Protein AF-A0A2K0WG46-F1 (afdb_monomer_lite)

Secondary structure (DSSP, 8-state):
-EEEE--SS--TT-EEEEEE---B-TTSPBPPPEEEEEE-EE-S--TTSEEEEEESSSEEEEEEETTTTEEEEEEE-SS-EEEEEEEE------HHHHHHHHHHHHHHHHHHHHHHHHHHHHHHHHHHHHHHHHHHHHHHHHHHHHHHHHHHHHHHHHHHHHHHHHHHHHHHHHHHHHHHHHHHHHHHHHHHHHHHHHHHHHHHHHHHHHHHHHHHHHHHHHHHHHHHHHHHHHHHHHHHHHHHHHHT-

Foldseek 3Di:
DKDKDFDPPDDFFGKIWIWDADQADPVRHGDDIDIDIFTWDWDPDLVQWTWTWTDDQWIKIWRADPVQQKIWIWTHHPVGTDTPGIDHDPDDDDPPVVVVVVVVVVVVVVVVVVVVVVVVVVVVVVVVVVVVVVVVVVVVVVVVVVVVVVVVVVVVVVVVVVVVVVVVVVVVVVVVVVVVVVVVVVVVVVVVVVVVVVVVVVVVVVVVVVVVVVVVVVVVVVVVVVVVVVVVVVVVVVVVVVVVVVVVD

Organism: Gibberella nygamai (NCBI:txid42673)

Structure (mmCIF, N/CA/C/O backbone):
data_AF-A0A2K0WG46-F1
#
_entry.id   AF-A0A2K0WG46-F1
#
loop_
_atom_site.group_PDB
_atom_site.id
_atom_site.type_symbol
_atom_site.label_atom_id
_atom_site.label_alt_id
_atom_site.label_comp_id
_atom_site.label_asym_id
_atom_site.label_entity_id
_atom_site.label_seq_id
_atom_site.pdbx_PDB_ins_code
_atom_site.Cartn_x
_atom_site.Cartn_y
_atom_site.Cartn_z
_atom_site.occupancy
_atom_site.B_iso_or_equiv
_atom_site.auth_seq_id
_atom_site.auth_comp_id
_atom_site.auth_asym_id
_atom_site.auth_atom_id
_atom_site.pdbx_PDB_model_num
ATOM 1 N N . MET A 1 1 ? 53.590 -10.220 -79.478 1.00 70.44 1 MET A N 1
ATOM 2 C CA . MET A 1 1 ? 52.681 -9.592 -78.495 1.00 70.44 1 MET A CA 1
ATOM 3 C C . MET A 1 1 ? 52.838 -8.090 -78.610 1.00 70.44 1 MET A C 1
ATOM 5 O O . MET A 1 1 ? 53.974 -7.624 -78.694 1.00 70.44 1 MET A O 1
ATOM 9 N N . SER A 1 2 ? 51.723 -7.371 -78.634 1.00 82.75 2 SER A N 1
ATOM 10 C CA . SER A 1 2 ? 51.664 -5.921 -78.831 1.00 82.75 2 SER A CA 1
ATOM 11 C C . SER A 1 2 ? 50.666 -5.321 -77.849 1.00 82.75 2 SER A C 1
ATOM 13 O O . SER A 1 2 ? 49.623 -5.915 -77.588 1.00 82.75 2 SER A O 1
ATOM 15 N N . ILE A 1 3 ? 51.003 -4.168 -77.282 1.00 88.19 3 ILE A N 1
ATOM 16 C CA . ILE A 1 3 ? 50.187 -3.444 -76.308 1.00 88.19 3 ILE A CA 1
ATOM 17 C C . ILE A 1 3 ? 50.089 -1.998 -76.772 1.00 88.19 3 ILE A C 1
ATOM 19 O O . ILE A 1 3 ? 51.104 -1.381 -77.100 1.00 88.19 3 ILE A O 1
ATOM 23 N N . PHE A 1 4 ? 48.874 -1.460 -76.752 1.00 89.25 4 PHE A N 1
ATOM 24 C CA . PHE A 1 4 ? 48.588 -0.063 -77.047 1.00 89.25 4 PHE A CA 1
ATOM 25 C C . PHE A 1 4 ? 47.974 0.578 -75.807 1.00 89.25 4 PHE A C 1
ATOM 27 O O . PHE A 1 4 ? 47.047 0.033 -75.214 1.00 89.25 4 PHE A O 1
ATOM 34 N N . ILE A 1 5 ? 48.509 1.727 -75.407 1.00 90.56 5 ILE A N 1
ATOM 35 C CA . ILE A 1 5 ? 48.001 2.527 -74.295 1.00 90.56 5 ILE A CA 1
ATOM 36 C C . ILE A 1 5 ? 47.651 3.895 -74.859 1.00 90.56 5 ILE A C 1
ATOM 38 O O . ILE A 1 5 ? 48.511 4.620 -75.368 1.00 90.56 5 ILE A O 1
ATOM 42 N N . VAL A 1 6 ? 46.375 4.239 -74.755 1.00 89.06 6 VAL A N 1
ATOM 43 C CA . VAL A 1 6 ? 45.813 5.500 -75.231 1.00 89.06 6 VAL A CA 1
ATOM 44 C C . VAL A 1 6 ? 45.159 6.244 -74.064 1.00 89.06 6 VAL A C 1
ATOM 46 O O . VAL A 1 6 ? 44.606 5.609 -73.164 1.00 89.06 6 VAL A O 1
ATOM 49 N N . PRO A 1 7 ? 45.247 7.582 -74.021 1.00 85.56 7 PRO A N 1
ATOM 50 C CA . PRO A 1 7 ? 44.570 8.387 -73.020 1.00 85.56 7 PRO A CA 1
ATOM 51 C C . PRO A 1 7 ? 43.061 8.389 -73.249 1.00 85.56 7 PRO A C 1
ATOM 53 O O . PRO A 1 7 ? 42.576 8.248 -74.372 1.00 85.56 7 PRO A O 1
ATOM 56 N N . GLU A 1 8 ? 42.329 8.663 -72.176 1.00 76.31 8 GLU A N 1
ATOM 57 C CA . GLU A 1 8 ? 40.891 8.884 -72.230 1.00 76.31 8 GLU A CA 1
ATOM 58 C C . GLU A 1 8 ? 40.538 10.059 -73.174 1.00 76.31 8 GLU A C 1
ATOM 60 O O . GLU A 1 8 ? 41.151 11.141 -73.145 1.00 76.31 8 GLU A O 1
ATOM 65 N N . GLY A 1 9 ? 39.550 9.816 -74.044 1.00 78.38 9 GLY A N 1
ATOM 66 C CA . GLY A 1 9 ? 38.959 10.791 -74.962 1.00 78.38 9 GLY A CA 1
ATOM 67 C C . GLY A 1 9 ? 39.812 11.163 -76.177 1.00 78.38 9 GLY A C 1
ATOM 68 O O . GLY A 1 9 ? 39.965 12.359 -76.388 1.00 78.38 9 GLY A O 1
ATOM 69 N N . PHE A 1 10 ? 40.408 10.190 -76.884 1.00 85.50 10 PHE A N 1
ATOM 70 C CA . PHE A 1 10 ? 41.134 10.283 -78.175 1.00 85.50 10 PHE A CA 1
ATOM 71 C C . PHE A 1 10 ? 41.128 11.643 -78.906 1.00 85.50 10 PHE A C 1
ATOM 73 O O . PHE A 1 10 ? 40.105 12.315 -79.001 1.00 85.50 10 PHE A O 1
ATOM 80 N N . GLY A 1 11 ? 42.251 12.048 -79.500 1.00 88.06 11 GLY A N 1
ATOM 81 C CA . GLY A 1 11 ? 42.278 13.332 -80.204 1.00 88.06 11 GLY A CA 1
ATOM 82 C C . GLY A 1 11 ? 43.618 13.702 -80.815 1.00 88.06 11 GLY A C 1
ATOM 83 O O . GLY A 1 11 ? 44.649 13.126 -80.475 1.00 88.06 11 GLY A O 1
ATOM 84 N N . ASP A 1 12 ? 43.598 14.708 -81.692 1.00 89.88 12 ASP A N 1
ATOM 85 C CA . ASP A 1 12 ? 44.804 15.208 -82.350 1.00 89.88 12 ASP A CA 1
ATOM 86 C C . ASP A 1 12 ? 45.837 15.677 -81.324 1.00 89.88 12 ASP A C 1
ATOM 88 O O . ASP A 1 12 ? 45.532 16.408 -80.379 1.00 89.88 12 ASP A O 1
ATOM 92 N N . GLY A 1 13 ? 47.077 15.229 -81.505 1.00 89.56 13 GLY A N 1
ATOM 93 C CA . GLY A 1 13 ? 48.191 15.536 -80.616 1.00 89.56 13 GLY A CA 1
ATOM 94 C C . GLY A 1 13 ? 48.177 14.781 -79.284 1.00 89.56 13 GLY A C 1
ATOM 95 O O . GLY A 1 13 ? 49.118 14.938 -78.507 1.00 89.56 13 GLY A O 1
ATOM 96 N N . LYS A 1 14 ? 47.158 13.956 -78.991 1.00 91.56 14 LYS A N 1
ATOM 97 C CA . LYS A 1 14 ? 47.157 13.132 -77.775 1.00 91.56 14 LYS A CA 1
ATOM 98 C C . LYS A 1 14 ? 48.208 12.027 -77.878 1.00 91.56 14 LYS A C 1
ATOM 100 O O . LYS A 1 14 ? 48.400 11.480 -78.958 1.00 91.56 14 LYS A O 1
ATOM 105 N N . PRO A 1 15 ? 48.879 11.657 -76.778 1.00 92.38 15 PRO A N 1
ATOM 106 C CA . PRO A 1 15 ? 49.896 10.619 -76.828 1.00 92.38 15 PRO A CA 1
ATOM 107 C C . PRO A 1 15 ? 49.290 9.250 -77.155 1.00 92.38 15 PRO A C 1
ATOM 109 O O . PRO A 1 15 ? 48.150 8.947 -76.806 1.00 92.38 15 PRO A O 1
ATOM 112 N N . VAL A 1 16 ? 50.081 8.393 -77.776 1.00 92.44 16 VAL A N 1
ATOM 113 C CA . VAL A 1 16 ? 49.859 6.954 -77.878 1.00 92.44 16 VAL A CA 1
ATOM 114 C C . VAL A 1 16 ? 51.163 6.265 -77.512 1.00 92.44 16 VAL A C 1
ATOM 116 O O . VAL A 1 16 ? 52.226 6.586 -78.046 1.00 92.44 16 VAL A O 1
ATOM 119 N N . LEU A 1 17 ? 51.086 5.328 -76.570 1.00 91.62 17 LEU A N 1
ATOM 120 C CA . LEU A 1 17 ? 52.202 4.447 -76.255 1.00 91.62 17 LEU A CA 1
ATOM 121 C C . LEU A 1 17 ? 51.930 3.101 -76.903 1.00 91.62 17 LEU A C 1
ATOM 123 O O . LEU A 1 17 ? 50.856 2.526 -76.734 1.00 91.62 17 LEU A O 1
ATOM 127 N N . SER A 1 18 ? 52.909 2.591 -77.631 1.00 89.12 18 SER A N 1
ATOM 128 C CA . SER A 1 18 ? 52.825 1.269 -78.234 1.00 89.12 18 SER A CA 1
ATOM 129 C C . SER A 1 18 ? 54.087 0.481 -77.940 1.00 89.12 18 SER A C 1
ATOM 131 O O . SER A 1 18 ? 55.203 0.996 -78.024 1.00 89.12 18 SER A O 1
ATOM 133 N N . LEU A 1 19 ? 53.892 -0.770 -77.548 1.00 87.50 19 LEU A N 1
ATOM 134 C CA . LEU A 1 19 ? 54.952 -1.717 -77.256 1.00 87.50 19 LEU A CA 1
ATOM 135 C C . LEU A 1 19 ? 54.717 -2.955 -78.103 1.00 87.50 19 LEU A C 1
ATOM 137 O O . LEU A 1 19 ? 53.629 -3.520 -78.066 1.00 87.50 19 LEU A O 1
ATOM 141 N N . TRP A 1 20 ? 55.734 -3.417 -78.815 1.00 82.50 20 TRP A N 1
ATOM 142 C CA . TR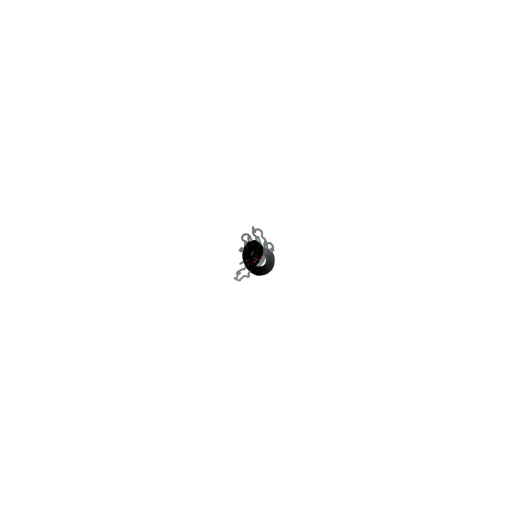P A 1 20 ? 55.693 -4.717 -79.470 1.00 82.50 20 TRP A CA 1
ATOM 143 C C . TRP A 1 20 ? 57.046 -5.409 -79.390 1.00 82.50 20 TRP A C 1
ATOM 145 O O . TRP A 1 20 ? 58.102 -4.788 -79.526 1.00 82.50 20 TRP A O 1
ATOM 155 N N . GLN A 1 21 ? 57.009 -6.719 -79.164 1.00 72.94 21 GLN A N 1
ATOM 156 C CA . GLN A 1 21 ? 58.198 -7.562 -79.139 1.00 72.94 21 GLN A CA 1
ATOM 157 C C . GLN A 1 21 ? 58.303 -8.343 -80.447 1.00 72.94 21 GLN A C 1
ATOM 159 O O . GLN A 1 21 ? 57.378 -9.072 -80.813 1.00 72.94 21 GLN A O 1
ATOM 164 N N . TRP A 1 22 ? 59.443 -8.206 -81.119 1.00 68.00 22 TRP A N 1
ATOM 165 C CA . TRP A 1 22 ? 59.837 -9.100 -82.202 1.00 68.00 22 TRP A CA 1
ATOM 166 C C . TRP A 1 22 ? 60.679 -10.236 -81.629 1.00 68.00 22 TRP A C 1
ATOM 168 O O . TRP A 1 22 ? 61.431 -10.020 -80.685 1.00 68.00 22 TRP A O 1
ATOM 178 N N . THR A 1 23 ? 60.553 -11.437 -82.186 1.00 62.12 23 THR A N 1
ATOM 179 C CA . THR A 1 23 ? 61.274 -12.606 -81.679 1.00 62.12 23 THR A CA 1
ATOM 180 C C . THR A 1 23 ? 62.699 -12.659 -82.221 1.00 62.12 23 THR A C 1
ATOM 182 O O . THR A 1 23 ? 63.616 -12.647 -81.416 1.00 62.12 23 THR A O 1
ATOM 185 N N . HIS A 1 24 ? 62.919 -12.625 -83.540 1.00 66.00 24 HIS A N 1
ATOM 186 C CA . HIS A 1 24 ? 64.269 -12.643 -84.125 1.00 66.00 24 HIS A CA 1
ATOM 187 C C . HIS A 1 24 ? 64.345 -11.844 -85.442 1.00 66.00 24 HIS A C 1
ATOM 189 O O . HIS A 1 24 ? 63.320 -11.596 -86.085 1.00 66.00 24 HIS A O 1
ATOM 195 N N . ASP A 1 25 ? 65.534 -11.378 -85.829 1.00 67.06 25 ASP A N 1
ATOM 196 C CA . ASP A 1 25 ? 65.804 -10.871 -87.181 1.00 67.06 25 ASP A CA 1
ATOM 197 C C . ASP A 1 25 ? 66.049 -11.994 -88.197 1.00 67.06 25 ASP A C 1
ATOM 199 O O . ASP A 1 25 ? 65.991 -13.179 -87.874 1.00 67.06 25 ASP A O 1
ATOM 203 N N . ASP A 1 26 ? 66.261 -11.607 -89.452 1.00 60.00 26 ASP A N 1
ATOM 204 C CA . ASP A 1 26 ? 66.572 -12.498 -90.572 1.00 60.00 26 ASP A CA 1
ATOM 205 C C . ASP A 1 26 ? 67.900 -13.255 -90.397 1.00 60.00 26 ASP A C 1
ATOM 207 O O . ASP A 1 26 ? 68.156 -14.218 -91.120 1.00 60.00 26 ASP A O 1
ATOM 211 N N . THR A 1 27 ? 68.707 -12.875 -89.401 1.00 70.31 27 THR A N 1
ATOM 212 C CA . THR A 1 27 ? 69.942 -13.557 -88.993 1.00 70.31 27 THR A CA 1
ATOM 213 C C . THR A 1 27 ? 69.773 -14.436 -87.748 1.00 70.31 27 THR A C 1
ATOM 215 O O . THR A 1 27 ? 70.725 -15.091 -87.327 1.00 70.31 27 THR A O 1
ATOM 218 N N . GLY A 1 28 ? 68.567 -14.498 -87.172 1.00 66.75 28 GLY A N 1
ATOM 219 C CA . GLY A 1 28 ? 68.281 -15.273 -85.965 1.00 66.75 28 GLY A CA 1
ATOM 220 C C . GLY A 1 28 ? 68.698 -14.586 -84.662 1.00 66.75 28 GLY A C 1
ATOM 221 O O . GLY A 1 28 ? 68.765 -15.255 -83.635 1.00 66.75 28 GLY A O 1
ATOM 222 N N . THR A 1 29 ? 68.968 -13.277 -84.676 1.00 74.88 29 THR A N 1
ATOM 223 C CA . THR A 1 29 ? 69.316 -12.500 -83.475 1.00 74.88 29 THR A CA 1
ATOM 224 C C . THR A 1 29 ? 68.053 -12.010 -82.771 1.00 74.88 29 THR A C 1
ATOM 226 O O . THR A 1 29 ? 67.156 -11.468 -83.421 1.00 74.88 29 THR A O 1
ATOM 229 N N . GLU A 1 30 ? 67.969 -12.176 -81.445 1.00 69.69 30 GLU A N 1
ATOM 230 C CA . GLU A 1 30 ? 66.846 -11.657 -80.655 1.00 69.69 30 GLU A CA 1
ATOM 231 C C . GLU A 1 30 ? 66.736 -10.137 -80.805 1.00 69.69 30 GLU A C 1
ATOM 233 O O . GLU A 1 30 ? 67.676 -9.381 -80.541 1.00 69.69 30 GLU A O 1
ATOM 238 N N . LYS A 1 31 ? 65.558 -9.671 -81.222 1.00 69.62 31 LYS A N 1
ATOM 239 C CA . LYS A 1 31 ? 65.298 -8.240 -81.371 1.00 69.62 31 LYS A CA 1
ATOM 240 C C . LYS A 1 31 ? 64.893 -7.638 -80.033 1.00 69.62 31 LYS A C 1
ATOM 242 O O . LYS A 1 31 ? 64.022 -8.156 -79.336 1.00 69.62 31 LYS A O 1
ATOM 247 N N . SER A 1 32 ? 65.456 -6.474 -79.715 1.00 73.69 32 SER A N 1
ATOM 248 C CA . SER A 1 32 ? 64.988 -5.687 -78.575 1.00 73.69 32 SER A CA 1
ATOM 249 C C . SER A 1 32 ? 63.504 -5.312 -78.743 1.00 73.69 32 SER A C 1
ATOM 251 O O . SER A 1 32 ? 63.074 -4.998 -79.861 1.00 73.69 32 SER A O 1
ATOM 253 N N . PRO A 1 33 ? 62.707 -5.304 -77.656 1.00 77.75 33 PRO A N 1
ATOM 254 C CA . PRO A 1 33 ? 61.340 -4.799 -77.692 1.00 77.75 33 PRO A CA 1
ATOM 255 C C . PRO A 1 33 ? 61.292 -3.362 -78.219 1.00 77.75 33 PRO A C 1
ATOM 257 O O . PRO A 1 33 ? 62.086 -2.510 -77.821 1.00 77.75 33 PRO A O 1
ATOM 260 N N . SER A 1 34 ? 60.343 -3.083 -79.108 1.00 79.81 34 SER A N 1
ATOM 261 C CA . SER A 1 34 ? 60.124 -1.743 -79.643 1.00 79.81 34 SER A CA 1
ATOM 262 C C . SER A 1 34 ? 59.088 -1.029 -78.795 1.00 79.81 34 SER A C 1
ATOM 264 O O . SER A 1 34 ? 57.928 -1.436 -78.765 1.00 79.81 34 SER A O 1
ATOM 266 N N . PHE A 1 35 ? 59.505 0.057 -78.155 1.00 85.94 35 PHE A N 1
ATOM 267 C CA . PHE A 1 35 ? 58.630 0.988 -77.455 1.00 85.94 35 PHE A CA 1
ATOM 268 C C . PHE A 1 35 ? 58.566 2.307 -78.224 1.00 85.94 35 PHE A C 1
ATOM 270 O O . PHE A 1 35 ? 59.607 2.873 -78.564 1.00 85.94 35 PHE A O 1
ATOM 277 N N . ARG A 1 36 ? 57.354 2.794 -78.498 1.00 87.81 36 ARG A N 1
ATOM 278 C CA . ARG A 1 36 ? 57.106 4.063 -79.192 1.00 87.81 36 ARG A CA 1
ATOM 279 C C . ARG A 1 36 ? 56.148 4.918 -78.384 1.00 87.81 36 ARG A C 1
ATOM 281 O O . ARG A 1 36 ? 55.123 4.425 -77.918 1.00 87.81 36 ARG A O 1
ATOM 288 N N . ALA A 1 37 ? 56.494 6.191 -78.259 1.00 91.31 37 ALA A N 1
ATOM 289 C CA . ALA A 1 37 ? 55.675 7.219 -77.646 1.00 91.31 37 ALA A CA 1
ATOM 290 C C . ALA A 1 37 ? 55.489 8.325 -78.682 1.00 91.31 37 ALA A C 1
ATOM 292 O O . ALA A 1 37 ? 56.418 9.082 -78.939 1.00 91.31 37 ALA A O 1
ATOM 293 N N . GLU A 1 38 ? 54.315 8.364 -79.300 1.00 93.44 38 GLU A N 1
ATOM 294 C CA . GLU A 1 38 ? 54.028 9.244 -80.435 1.00 93.44 38 GLU A CA 1
ATOM 295 C C . GLU A 1 38 ? 52.716 9.993 -80.221 1.00 93.44 38 GLU A C 1
ATOM 297 O O . GLU A 1 38 ? 51.986 9.734 -79.263 1.00 93.44 38 GLU A O 1
ATOM 302 N N . SER A 1 39 ? 52.407 10.919 -81.123 1.00 93.81 39 SER A N 1
ATOM 303 C CA . SER A 1 39 ? 51.170 11.696 -81.089 1.00 93.81 39 SER A CA 1
ATOM 304 C C . SER A 1 39 ? 50.151 11.168 -82.093 1.00 93.81 39 SER A C 1
ATOM 306 O O . SER A 1 39 ? 50.467 10.913 -83.254 1.00 93.81 39 SER A O 1
ATOM 308 N N . GLN A 1 40 ? 48.905 11.054 -81.644 1.00 94.19 40 GLN A N 1
ATOM 309 C CA . GLN A 1 40 ? 47.755 10.705 -82.462 1.00 94.19 40 GLN A CA 1
ATOM 310 C C . GLN A 1 40 ? 47.478 11.809 -83.484 1.00 94.19 40 GLN A C 1
ATOM 312 O O . GLN A 1 40 ? 47.473 12.999 -83.167 1.00 94.19 40 GLN A O 1
ATOM 317 N N . LYS A 1 41 ? 47.189 11.387 -84.706 1.00 93.38 41 LYS A N 1
ATOM 318 C CA . LYS A 1 41 ? 46.598 12.180 -85.772 1.00 93.38 41 LYS A CA 1
ATOM 319 C C . LYS A 1 41 ? 45.262 11.548 -86.126 1.00 93.38 41 LYS A C 1
ATOM 321 O O . LYS A 1 41 ? 45.221 10.441 -86.666 1.00 93.38 41 LYS A O 1
ATOM 326 N N . MET A 1 42 ? 44.181 12.236 -85.811 1.00 91.69 42 MET A N 1
ATOM 327 C CA . MET A 1 42 ? 42.825 11.764 -86.029 1.00 91.69 42 MET A CA 1
ATOM 328 C C . MET A 1 42 ? 42.533 11.638 -87.519 1.00 91.69 42 MET A C 1
ATOM 330 O O . MET A 1 42 ? 42.926 12.474 -88.336 1.00 91.69 42 MET A O 1
ATOM 334 N N . LEU A 1 43 ? 41.836 10.566 -87.873 1.00 88.50 43 LEU A N 1
ATOM 335 C CA . LEU A 1 43 ? 41.411 10.277 -89.230 1.00 88.50 43 LEU A CA 1
ATOM 336 C C . LEU A 1 43 ? 39.885 10.321 -89.311 1.00 88.50 43 LEU A C 1
ATOM 338 O O . LEU A 1 43 ? 39.172 9.943 -88.383 1.00 88.50 43 LEU A O 1
ATOM 342 N N . SER A 1 44 ? 39.368 10.775 -90.449 1.00 79.69 44 SER A N 1
ATOM 343 C CA . SER A 1 44 ? 37.936 10.703 -90.746 1.00 79.69 44 SER A CA 1
ATOM 344 C C . SER A 1 44 ? 37.533 9.275 -91.142 1.00 79.69 44 SER A C 1
ATOM 346 O O . SER A 1 44 ? 38.352 8.513 -91.650 1.00 79.69 44 SER A O 1
ATOM 348 N N . GLY A 1 45 ? 36.257 8.918 -90.956 1.00 69.38 45 GLY A N 1
ATOM 349 C CA . GLY A 1 45 ? 35.703 7.653 -91.468 1.00 69.38 45 GLY A CA 1
ATOM 350 C C . GLY A 1 45 ? 35.613 6.496 -90.467 1.00 69.38 45 GLY A C 1
ATOM 351 O O . GLY A 1 45 ? 35.495 5.354 -90.888 1.00 69.38 45 GLY A O 1
ATOM 352 N N . ALA A 1 46 ? 35.637 6.771 -89.160 1.00 63.94 46 ALA A N 1
ATOM 353 C CA . ALA A 1 46 ? 35.548 5.752 -88.107 1.00 63.94 46 ALA A CA 1
ATOM 354 C C . ALA A 1 46 ? 34.126 5.212 -87.822 1.00 63.94 46 ALA A C 1
ATOM 356 O O . ALA A 1 46 ? 33.956 4.351 -86.963 1.00 63.94 46 ALA A O 1
ATOM 357 N N . GLY A 1 47 ? 33.081 5.726 -88.482 1.00 71.06 47 GLY A N 1
ATOM 358 C CA . GLY A 1 47 ? 31.695 5.363 -88.158 1.00 71.06 47 GLY A CA 1
ATOM 359 C C . GLY A 1 47 ? 31.325 5.731 -86.712 1.00 71.06 47 GLY A C 1
ATOM 360 O O . GLY A 1 47 ? 31.412 6.901 -86.352 1.00 71.06 47 GLY A O 1
ATOM 361 N N . LYS A 1 48 ? 30.914 4.740 -85.904 1.00 72.50 48 LYS A N 1
ATOM 362 C CA . LYS A 1 48 ? 30.619 4.876 -84.459 1.00 72.50 48 LYS A CA 1
ATOM 363 C C . LYS A 1 48 ? 31.855 4.722 -83.552 1.00 72.50 48 LYS A C 1
ATOM 365 O O . LYS A 1 48 ? 31.713 4.622 -82.343 1.00 72.50 48 LYS A O 1
ATOM 370 N N . GLY A 1 49 ? 33.046 4.643 -84.134 1.00 83.81 49 GLY A N 1
ATOM 371 C CA . GLY A 1 49 ? 34.298 4.442 -83.419 1.00 83.81 49 GLY A CA 1
ATOM 372 C C . GLY A 1 49 ? 35.243 5.637 -83.497 1.00 83.81 49 GLY A C 1
ATOM 373 O O . GLY A 1 49 ? 34.881 6.734 -83.928 1.00 83.81 49 GLY A O 1
ATOM 374 N N . VAL A 1 50 ? 36.505 5.394 -83.151 1.00 88.69 50 VAL A N 1
ATOM 375 C CA . VAL A 1 50 ? 37.597 6.363 -83.279 1.00 88.69 50 VAL A CA 1
ATOM 376 C C . VAL A 1 50 ? 38.643 5.828 -84.244 1.00 88.69 50 VAL A C 1
ATOM 378 O O . VAL A 1 50 ? 39.151 4.730 -84.061 1.00 88.69 50 VAL A O 1
ATOM 381 N N . ASN A 1 51 ? 39.019 6.623 -85.244 1.00 92.31 51 ASN A N 1
ATOM 382 C CA . ASN A 1 51 ? 40.113 6.296 -86.151 1.00 92.31 51 ASN A CA 1
ATOM 383 C C . ASN A 1 51 ? 41.239 7.312 -85.966 1.00 92.31 51 ASN A C 1
ATOM 385 O O . ASN A 1 51 ? 41.020 8.522 -86.058 1.00 92.31 51 ASN A O 1
ATOM 389 N N . PHE A 1 52 ? 42.441 6.828 -85.692 1.00 93.19 52 PHE A N 1
ATOM 390 C CA . PHE A 1 52 ? 43.626 7.659 -85.565 1.00 93.19 52 PHE A CA 1
ATOM 391 C C . PHE A 1 52 ? 44.828 6.960 -86.179 1.00 93.19 52 PHE A C 1
ATOM 393 O O . PHE A 1 52 ? 44.882 5.744 -86.327 1.00 93.19 52 PHE A O 1
ATOM 400 N N . SER A 1 53 ? 45.827 7.752 -86.522 1.00 93.19 53 SER A N 1
ATOM 401 C CA . SER A 1 53 ? 47.111 7.275 -87.001 1.00 93.19 53 SER A CA 1
ATOM 402 C C . SER A 1 53 ? 48.232 7.900 -86.207 1.00 93.19 53 SER A C 1
ATOM 404 O O . SER A 1 53 ? 48.066 8.946 -85.588 1.00 93.19 53 SER A O 1
ATOM 406 N N . TYR A 1 54 ? 49.385 7.263 -86.232 1.00 92.62 54 TYR A N 1
ATOM 407 C CA . TYR A 1 54 ? 50.617 7.876 -85.780 1.00 92.62 54 TYR A CA 1
ATOM 408 C C . TYR A 1 54 ? 51.767 7.304 -86.595 1.00 92.62 54 TYR A C 1
ATOM 410 O O . TYR A 1 54 ? 51.730 6.153 -87.041 1.00 92.62 54 TYR A O 1
ATOM 418 N N . HIS A 1 55 ? 52.779 8.133 -86.811 1.00 88.88 55 HIS A N 1
ATOM 419 C CA . HIS A 1 55 ? 54.005 7.708 -87.460 1.00 88.88 55 HIS A CA 1
ATOM 420 C C . HIS A 1 55 ? 55.040 7.389 -86.390 1.00 88.88 55 HIS A C 1
ATOM 422 O O . HIS A 1 55 ? 55.206 8.150 -85.443 1.00 88.88 55 HIS A O 1
ATOM 428 N N . SER A 1 56 ? 55.733 6.268 -86.548 1.00 81.56 56 SER A N 1
ATOM 429 C CA . SER A 1 56 ? 56.926 5.945 -85.769 1.00 81.56 56 SER A CA 1
ATOM 430 C C . SER A 1 56 ? 58.021 5.452 -86.717 1.00 81.56 56 SER A C 1
ATOM 432 O O . SER A 1 56 ? 58.411 6.157 -87.635 1.00 81.56 56 SER A O 1
ATOM 434 N N . TYR A 1 57 ? 58.488 4.214 -86.560 1.00 78.25 57 TYR A N 1
ATOM 435 C CA . TYR A 1 57 ? 59.209 3.513 -87.624 1.00 78.25 57 TYR A CA 1
ATOM 436 C C . TYR A 1 57 ? 58.270 3.063 -88.764 1.00 78.25 57 TYR A C 1
ATOM 438 O O . TYR A 1 57 ? 58.706 2.870 -89.895 1.00 78.25 57 TYR A O 1
ATOM 446 N N . TYR A 1 58 ? 56.977 2.912 -88.464 1.00 83.44 58 TYR A N 1
ATOM 447 C CA . TYR A 1 58 ? 55.921 2.557 -89.411 1.00 83.44 58 TYR A CA 1
ATOM 448 C C . TYR A 1 58 ? 54.772 3.560 -89.330 1.00 83.44 58 TYR A C 1
ATOM 450 O O . TYR A 1 58 ? 54.556 4.165 -88.275 1.00 83.44 58 TYR A O 1
ATOM 458 N N . ASP A 1 59 ? 54.015 3.683 -90.419 1.00 88.62 59 ASP A N 1
ATOM 459 C CA . ASP A 1 59 ? 52.716 4.351 -90.403 1.00 88.62 59 ASP A CA 1
ATOM 460 C C . ASP A 1 59 ? 51.688 3.383 -89.818 1.00 88.62 59 ASP A C 1
ATOM 462 O O . ASP A 1 59 ? 51.389 2.348 -90.417 1.00 88.62 59 ASP A O 1
ATOM 466 N N . ILE A 1 60 ? 51.167 3.695 -88.634 1.00 91.12 60 ILE A N 1
ATOM 467 C CA . ILE A 1 60 ? 50.195 2.850 -87.942 1.00 91.12 60 ILE A CA 1
ATOM 468 C C . ILE A 1 60 ? 48.839 3.542 -87.982 1.00 91.12 60 ILE A C 1
ATOM 470 O O . ILE A 1 60 ? 48.726 4.730 -87.688 1.00 91.12 60 ILE A O 1
ATOM 474 N N . THR A 1 61 ? 47.808 2.800 -88.371 1.00 92.69 61 THR A N 1
ATOM 475 C CA . THR A 1 61 ? 46.409 3.228 -88.347 1.00 92.69 61 THR A CA 1
ATOM 476 C C . THR A 1 61 ? 45.640 2.339 -87.388 1.00 92.69 61 THR A C 1
ATOM 478 O O . THR A 1 61 ? 45.661 1.118 -87.510 1.00 92.69 61 THR A O 1
ATOM 481 N N . CYS A 1 62 ? 44.961 2.962 -86.438 1.00 92.00 62 CYS A N 1
ATOM 482 C CA . CYS A 1 62 ? 44.214 2.311 -85.383 1.00 92.00 62 CYS A CA 1
ATOM 483 C C . CYS A 1 62 ? 42.745 2.709 -85.491 1.00 92.00 62 CYS A C 1
ATOM 485 O 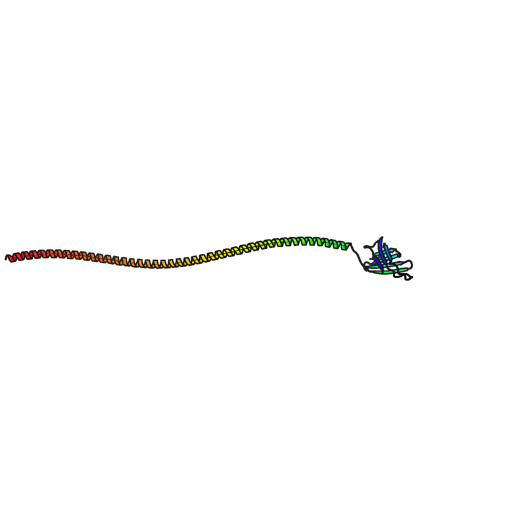O . CYS A 1 62 ? 42.424 3.896 -85.503 1.00 92.00 62 CYS A O 1
ATOM 487 N N . THR A 1 63 ? 41.856 1.721 -85.527 1.00 92.44 63 THR A N 1
ATOM 488 C CA . THR A 1 63 ? 40.406 1.928 -85.484 1.00 92.44 63 THR A CA 1
ATOM 489 C C . THR A 1 63 ? 39.849 1.266 -84.232 1.00 92.44 63 THR A C 1
ATOM 491 O O . THR A 1 63 ? 39.891 0.048 -84.098 1.00 92.44 63 THR A O 1
ATOM 494 N N . TRP A 1 64 ? 39.381 2.081 -83.295 1.00 91.00 64 TRP A N 1
ATOM 495 C CA . TRP A 1 64 ? 38.684 1.659 -82.088 1.00 91.00 64 TRP A CA 1
ATOM 496 C C . TRP A 1 64 ? 37.190 1.565 -82.364 1.00 91.00 64 TRP A C 1
ATOM 498 O O . TRP A 1 64 ? 36.594 2.536 -82.829 1.00 91.00 64 TRP A O 1
ATOM 508 N N . ASP A 1 65 ? 36.597 0.425 -82.048 1.00 88.31 65 ASP A N 1
ATOM 509 C CA . ASP A 1 65 ? 35.159 0.195 -82.101 1.00 88.31 65 ASP A CA 1
ATOM 510 C C . ASP A 1 65 ? 34.572 0.280 -80.684 1.00 88.31 65 ASP A C 1
ATOM 512 O O . ASP A 1 65 ? 34.930 -0.505 -79.805 1.00 88.31 65 ASP A O 1
ATOM 516 N N . GLU A 1 66 ? 33.681 1.249 -80.459 1.00 83.38 66 GLU A N 1
ATOM 517 C CA . GLU A 1 66 ? 33.024 1.462 -79.165 1.00 83.38 66 GLU A CA 1
ATOM 518 C C . GLU A 1 66 ? 31.998 0.373 -78.820 1.00 83.38 66 GLU A C 1
ATOM 520 O O . GLU A 1 66 ? 31.736 0.154 -77.641 1.00 83.38 66 GLU A O 1
ATOM 525 N N . GLU A 1 67 ? 31.416 -0.319 -79.807 1.00 85.56 67 GLU A N 1
ATOM 526 C CA . GLU A 1 67 ? 30.429 -1.378 -79.555 1.00 85.56 67 GLU A CA 1
ATOM 527 C C . GLU A 1 67 ? 31.110 -2.699 -79.188 1.00 85.56 67 GLU A C 1
ATOM 529 O O . GLU A 1 67 ? 30.625 -3.429 -78.322 1.00 85.56 67 GLU A O 1
ATOM 534 N N . THR A 1 68 ? 32.225 -3.018 -79.852 1.00 87.12 68 THR A N 1
ATOM 535 C CA . THR A 1 68 ? 32.949 -4.279 -79.624 1.00 87.12 68 THR A CA 1
ATOM 536 C C . THR A 1 68 ? 34.100 -4.161 -78.626 1.00 87.12 68 THR A C 1
ATOM 538 O O . THR A 1 68 ? 34.649 -5.187 -78.227 1.00 87.12 68 THR A O 1
ATOM 541 N N . GLU A 1 69 ? 34.451 -2.941 -78.207 1.00 87.19 69 GLU A N 1
ATOM 542 C CA . GLU A 1 69 ? 35.606 -2.627 -77.353 1.00 87.19 69 GLU A CA 1
ATOM 543 C C . GLU A 1 69 ? 36.926 -3.219 -77.882 1.00 87.19 69 GLU A C 1
ATOM 545 O O . GLU A 1 69 ? 37.784 -3.710 -77.132 1.00 87.19 69 GLU A O 1
ATOM 550 N N . LYS A 1 70 ? 37.087 -3.178 -79.209 1.00 89.69 70 LYS A N 1
ATOM 551 C CA . LYS A 1 70 ? 38.259 -3.699 -79.914 1.00 89.69 70 LYS A CA 1
ATOM 552 C C . LY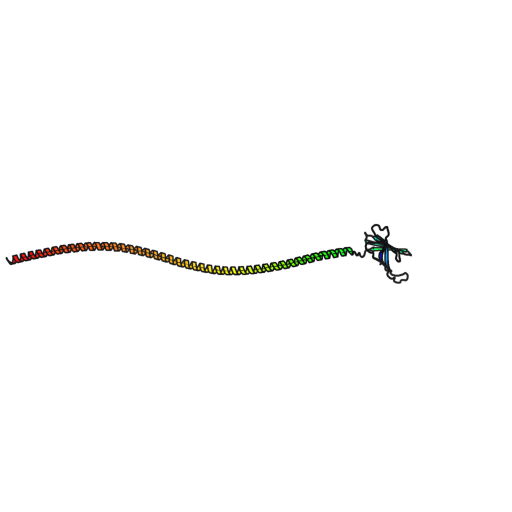S A 1 70 ? 38.997 -2.608 -80.671 1.00 89.69 70 LYS A C 1
ATOM 554 O O . LYS A 1 70 ? 38.403 -1.738 -81.302 1.00 89.69 70 LYS A O 1
ATOM 559 N N . LEU A 1 71 ? 40.321 -2.708 -80.657 1.00 90.25 71 LEU A N 1
ATOM 560 C CA . LEU A 1 71 ? 41.220 -1.880 -81.447 1.00 90.25 71 LEU A CA 1
ATOM 561 C C . LEU A 1 71 ? 41.746 -2.693 -82.633 1.00 90.25 71 LEU A C 1
ATOM 563 O O . LEU A 1 71 ? 42.552 -3.598 -82.439 1.00 90.25 71 LEU A O 1
ATOM 567 N N . ALA A 1 72 ? 41.329 -2.369 -83.851 1.00 91.06 72 ALA A N 1
ATOM 568 C CA . ALA A 1 72 ? 41.947 -2.893 -85.066 1.00 91.06 72 ALA A CA 1
ATOM 569 C C . ALA A 1 72 ? 43.194 -2.067 -85.402 1.00 91.06 72 ALA A C 1
ATOM 571 O O . ALA A 1 72 ? 43.125 -0.835 -85.434 1.00 91.06 72 ALA A O 1
ATOM 572 N N . VAL A 1 73 ? 44.331 -2.724 -85.650 1.00 90.44 73 VAL A N 1
ATOM 573 C CA . VAL A 1 73 ? 45.603 -2.037 -85.919 1.00 90.44 73 VAL A CA 1
ATOM 574 C C . VAL A 1 73 ? 46.193 -2.477 -87.252 1.00 90.44 73 VAL A C 1
ATOM 576 O O . VAL A 1 73 ? 46.602 -3.621 -87.428 1.00 90.44 73 VAL A O 1
ATOM 579 N N . HIS A 1 74 ? 46.328 -1.525 -88.168 1.00 89.75 74 HIS A N 1
ATOM 580 C CA . HIS A 1 74 ? 46.973 -1.706 -89.458 1.00 89.75 74 HIS A CA 1
ATOM 581 C C . HIS A 1 74 ? 48.333 -1.009 -89.489 1.00 89.75 74 HIS A C 1
ATOM 583 O O . HIS A 1 74 ? 48.471 0.133 -89.050 1.00 89.75 74 HIS A O 1
ATOM 589 N N . MET A 1 75 ? 49.339 -1.678 -90.043 1.00 86.88 75 MET A N 1
ATOM 590 C CA . MET A 1 75 ? 50.704 -1.178 -90.150 1.00 86.88 75 MET A CA 1
ATOM 591 C C . MET A 1 75 ? 51.124 -1.095 -91.615 1.00 86.88 75 MET A C 1
ATOM 593 O O . MET A 1 75 ? 51.059 -2.076 -92.352 1.00 86.88 75 MET A O 1
ATOM 597 N N . LYS A 1 76 ? 51.634 0.060 -92.031 1.00 85.56 76 LYS A N 1
ATOM 598 C CA . LYS A 1 76 ? 52.252 0.263 -93.339 1.00 85.56 76 LYS A CA 1
ATOM 599 C C . LYS A 1 76 ? 53.756 0.451 -93.170 1.00 85.56 76 LYS A C 1
ATOM 601 O O . LYS A 1 76 ? 54.215 1.433 -92.585 1.00 85.56 76 LYS A O 1
ATOM 606 N N . GLY A 1 77 ? 54.512 -0.525 -93.671 1.00 72.00 77 GLY A N 1
ATOM 607 C CA . GLY A 1 77 ? 55.969 -0.510 -93.674 1.00 72.00 77 GLY A CA 1
ATOM 608 C C . GLY A 1 77 ? 56.576 -0.283 -95.058 1.00 72.00 77 GLY A C 1
ATOM 609 O O . GLY A 1 77 ? 55.872 -0.312 -96.065 1.00 72.00 77 GLY A O 1
ATOM 610 N N . PRO A 1 78 ? 57.902 -0.077 -95.128 1.00 63.22 78 PRO A N 1
ATOM 611 C CA . PRO A 1 78 ? 58.603 0.250 -96.368 1.00 63.22 78 PRO A CA 1
ATOM 612 C C . PRO A 1 78 ? 58.597 -0.887 -97.403 1.00 63.22 78 PRO A C 1
ATOM 614 O O . PRO A 1 78 ? 58.841 -0.629 -98.577 1.00 63.22 78 PRO A O 1
ATOM 617 N N . GLN A 1 79 ? 58.319 -2.130 -96.991 1.00 66.62 79 GLN A N 1
ATOM 618 C CA . GLN A 1 79 ? 58.301 -3.303 -97.877 1.00 66.62 79 GLN A CA 1
ATOM 619 C C . GLN A 1 79 ? 56.899 -3.903 -98.078 1.00 66.62 79 GLN A C 1
ATOM 621 O O . GLN A 1 79 ? 56.644 -4.490 -99.125 1.00 66.62 79 GLN A O 1
ATOM 626 N N . ALA A 1 80 ? 55.987 -3.760 -97.108 1.00 71.44 80 ALA A N 1
ATOM 627 C CA . ALA A 1 80 ? 54.619 -4.267 -97.207 1.00 71.44 80 ALA A CA 1
ATOM 628 C C . ALA A 1 80 ? 53.685 -3.619 -96.171 1.00 71.44 80 ALA A C 1
ATOM 630 O O . ALA A 1 80 ? 54.123 -3.155 -95.113 1.00 71.44 80 ALA A O 1
ATOM 631 N N . ASN A 1 81 ? 52.386 -3.649 -96.471 1.00 80.88 81 ASN A N 1
ATOM 632 C CA . ASN A 1 81 ? 51.328 -3.383 -95.502 1.00 80.88 81 ASN A CA 1
ATOM 633 C C . ASN A 1 81 ? 50.973 -4.686 -94.781 1.00 80.88 81 ASN A C 1
ATOM 635 O O . ASN A 1 81 ? 50.862 -5.734 -95.417 1.00 80.88 81 ASN A O 1
ATOM 639 N N . GLN A 1 82 ? 50.754 -4.612 -93.476 1.00 80.50 82 GLN A N 1
ATOM 640 C CA . GLN A 1 82 ? 50.411 -5.749 -92.638 1.00 80.50 82 GLN A CA 1
ATOM 641 C C . GLN A 1 82 ? 49.273 -5.375 -91.691 1.00 80.50 82 GLN A C 1
ATOM 643 O O . GLN A 1 82 ? 49.308 -4.340 -91.028 1.00 80.50 82 GLN A O 1
ATOM 648 N N . ASP A 1 83 ? 48.274 -6.248 -91.607 1.00 83.06 83 ASP A N 1
ATOM 649 C CA . ASP A 1 83 ? 47.278 -6.193 -90.544 1.00 83.06 83 ASP A CA 1
ATOM 650 C C . ASP A 1 83 ? 47.856 -6.837 -89.275 1.00 83.06 83 ASP A C 1
ATOM 652 O O . ASP A 1 83 ? 48.325 -7.979 -89.308 1.00 83.06 83 ASP A O 1
ATOM 656 N N . LEU A 1 84 ? 47.892 -6.080 -88.177 1.00 81.25 84 LEU A N 1
ATOM 657 C CA . LEU A 1 84 ? 48.384 -6.550 -86.881 1.00 81.25 84 LEU A CA 1
ATOM 658 C C . LEU A 1 84 ? 47.269 -7.175 -86.032 1.00 81.25 84 LEU A C 1
ATOM 660 O O . LEU A 1 84 ? 47.571 -7.695 -84.955 1.00 81.25 84 LEU A O 1
ATOM 664 N N . GLY A 1 85 ? 46.020 -7.142 -86.508 1.00 85.69 85 GLY A N 1
ATOM 665 C CA . GLY A 1 85 ? 44.864 -7.784 -85.893 1.00 85.69 85 GLY A CA 1
ATOM 666 C C . GLY A 1 85 ? 44.046 -6.886 -84.963 1.00 85.69 85 GLY A C 1
ATOM 667 O O . GLY A 1 85 ? 44.275 -5.680 -84.842 1.00 85.69 85 GLY A O 1
ATOM 668 N N . GLU A 1 86 ? 43.072 -7.516 -84.301 1.00 88.81 86 GLU A N 1
ATOM 669 C CA . GLU A 1 86 ? 42.170 -6.900 -83.323 1.00 88.81 86 GLU A CA 1
ATOM 670 C C . GLU A 1 86 ? 42.656 -7.142 -81.887 1.00 88.81 86 GLU A C 1
ATOM 672 O O . GLU A 1 86 ? 42.942 -8.276 -81.495 1.00 88.81 86 GLU A O 1
ATOM 677 N N . TYR A 1 87 ? 42.696 -6.082 -81.082 1.00 89.06 87 TYR A N 1
ATOM 678 C CA . TYR A 1 87 ? 43.107 -6.111 -79.679 1.00 89.06 87 TYR A CA 1
ATOM 679 C C . TYR A 1 87 ? 41.914 -5.801 -78.778 1.00 89.06 87 TYR A C 1
ATOM 681 O O . TYR A 1 87 ? 41.258 -4.777 -78.956 1.00 89.06 87 TYR A O 1
ATOM 689 N N . THR A 1 88 ? 41.655 -6.650 -77.786 1.00 88.38 88 THR A N 1
ATOM 690 C CA . THR A 1 88 ? 40.624 -6.412 -76.763 1.00 88.38 88 THR A CA 1
ATOM 691 C C . THR A 1 88 ? 41.117 -5.425 -75.704 1.00 88.38 88 THR A C 1
ATOM 693 O O . THR A 1 88 ? 42.299 -5.425 -75.348 1.00 88.38 88 THR A O 1
ATOM 696 N N . LEU A 1 89 ? 40.211 -4.614 -75.155 1.00 86.88 89 LEU A N 1
ATOM 697 C CA . LEU A 1 89 ? 40.491 -3.759 -74.003 1.00 86.88 89 LEU A CA 1
ATOM 698 C C . LEU A 1 89 ? 40.899 -4.572 -72.767 1.00 86.88 89 LEU A C 1
ATOM 700 O O . LEU A 1 89 ? 40.097 -5.297 -72.184 1.00 86.88 89 LEU A O 1
ATOM 704 N N . SER A 1 90 ? 42.149 -4.412 -72.333 1.00 83.88 90 SER A N 1
ATOM 705 C CA . SER A 1 90 ? 42.661 -5.102 -71.139 1.00 83.88 90 SER A CA 1
ATOM 706 C C . SER A 1 90 ? 42.406 -4.342 -69.834 1.00 83.88 90 SER A C 1
ATOM 708 O O . SER A 1 90 ? 42.310 -4.963 -68.779 1.00 83.88 90 SER A O 1
ATOM 710 N N . ALA A 1 91 ? 42.347 -3.006 -69.871 1.00 82.44 91 ALA A N 1
ATOM 711 C CA . ALA A 1 91 ? 42.114 -2.172 -68.692 1.00 82.44 91 ALA A CA 1
ATOM 712 C C . ALA A 1 91 ? 41.631 -0.764 -69.073 1.00 82.44 91 ALA A C 1
ATOM 714 O O . ALA A 1 91 ? 42.184 -0.142 -69.980 1.00 82.44 91 ALA A O 1
ATOM 715 N N . LEU A 1 92 ? 40.671 -0.239 -68.308 1.00 82.75 92 LEU A N 1
ATOM 716 C CA . LEU A 1 92 ? 40.217 1.152 -68.347 1.00 82.75 92 LEU A CA 1
ATOM 717 C C . LEU A 1 92 ? 40.422 1.782 -66.964 1.00 82.75 92 LEU A C 1
ATOM 719 O O . LEU A 1 92 ? 40.032 1.201 -65.953 1.00 82.75 92 LEU A O 1
ATOM 723 N N . ILE A 1 93 ? 41.040 2.965 -66.905 1.00 80.38 93 ILE A N 1
ATOM 724 C CA . ILE A 1 93 ? 41.330 3.666 -65.645 1.00 80.38 93 ILE A CA 1
ATOM 725 C C . ILE A 1 93 ? 40.572 5.002 -65.615 1.00 80.38 93 ILE A C 1
ATOM 727 O O . ILE A 1 93 ? 41.108 6.023 -66.044 1.00 80.38 93 ILE A O 1
ATOM 731 N N . ASP A 1 94 ? 39.356 5.010 -65.055 1.00 80.12 94 ASP A N 1
ATOM 732 C CA . ASP A 1 94 ? 38.555 6.229 -64.833 1.00 80.12 94 ASP A CA 1
ATOM 733 C C . ASP A 1 94 ? 38.795 6.805 -63.427 1.00 80.12 94 ASP A C 1
ATOM 735 O O . ASP A 1 94 ? 38.189 6.411 -62.425 1.00 80.12 94 ASP A O 1
ATOM 739 N N . ARG A 1 95 ? 39.679 7.805 -63.346 1.00 79.56 95 ARG A N 1
ATOM 740 C CA . ARG A 1 95 ? 39.995 8.495 -62.083 1.00 79.56 95 ARG A CA 1
ATOM 741 C C . ARG A 1 95 ? 38.884 9.429 -61.597 1.00 79.56 95 ARG A C 1
ATOM 743 O O . ARG A 1 95 ? 38.898 9.805 -60.422 1.00 79.56 95 ARG A O 1
ATOM 750 N N . HIS A 1 96 ? 37.964 9.853 -62.460 1.00 80.25 96 HIS A N 1
ATOM 751 C CA . HIS A 1 96 ? 36.904 10.789 -62.098 1.00 80.25 96 HIS A CA 1
ATOM 752 C C . HIS A 1 96 ? 35.770 10.101 -61.344 1.00 80.25 96 HIS A C 1
ATOM 754 O O . HIS A 1 96 ? 35.324 10.644 -60.328 1.00 80.25 96 HIS A O 1
ATOM 760 N N . SER A 1 97 ? 35.341 8.917 -61.786 1.00 84.75 97 SER A N 1
ATOM 761 C CA . SER A 1 97 ? 34.328 8.131 -61.072 1.00 84.75 97 SER A CA 1
ATOM 762 C C . SER A 1 97 ? 34.815 7.718 -59.678 1.00 84.75 97 SER A C 1
ATOM 764 O O . SER A 1 97 ? 34.172 8.034 -58.674 1.00 84.75 97 SER A O 1
ATOM 766 N N . LEU A 1 98 ? 36.042 7.186 -59.594 1.00 87.38 98 LEU A N 1
ATOM 767 C CA . LEU A 1 98 ? 36.689 6.808 -58.329 1.00 87.38 98 LEU A CA 1
ATOM 768 C C . LEU A 1 98 ? 36.715 7.963 -57.312 1.00 87.38 98 LEU A C 1
ATOM 770 O O . LEU A 1 98 ? 36.399 7.787 -56.136 1.00 87.38 98 LEU A O 1
ATOM 774 N N . ARG A 1 99 ? 37.051 9.183 -57.752 1.00 90.50 99 ARG A N 1
ATOM 775 C CA . ARG A 1 99 ? 37.065 10.365 -56.871 1.00 90.50 99 ARG A CA 1
ATOM 776 C C . ARG A 1 99 ? 35.677 10.741 -56.350 1.00 90.50 99 ARG A C 1
ATOM 778 O O . ARG A 1 99 ? 35.575 11.203 -55.213 1.00 90.50 99 ARG A O 1
ATOM 785 N N . LYS A 1 100 ? 34.623 10.577 -57.157 1.00 93.19 100 LYS A N 1
ATOM 786 C CA . LYS A 1 100 ? 33.242 10.864 -56.736 1.00 93.19 100 LYS A CA 1
ATOM 787 C C . LYS A 1 100 ? 32.776 9.878 -55.668 1.00 93.19 100 LYS A C 1
ATOM 789 O O . LYS A 1 100 ? 32.211 10.309 -54.666 1.00 93.19 100 LYS A O 1
ATOM 794 N N . GLU A 1 101 ? 33.054 8.590 -55.850 1.00 93.31 101 GLU A N 1
ATOM 795 C CA . GLU A 1 101 ? 32.710 7.552 -54.872 1.00 93.31 101 GLU A CA 1
ATOM 796 C C . GLU A 1 101 ? 33.452 7.746 -53.550 1.00 93.31 101 GLU A C 1
ATOM 798 O O . GLU A 1 101 ? 32.826 7.734 -52.492 1.00 93.31 101 GLU A O 1
ATOM 803 N N . ILE A 1 102 ? 34.760 8.027 -53.605 1.00 94.56 102 ILE A N 1
ATOM 804 C CA . ILE A 1 102 ? 35.556 8.336 -52.409 1.00 94.56 102 ILE A CA 1
ATOM 805 C C . ILE A 1 102 ? 34.955 9.523 -51.654 1.00 94.56 102 ILE A C 1
ATOM 807 O O . ILE A 1 102 ? 34.805 9.463 -50.436 1.00 94.56 102 ILE A O 1
ATOM 811 N N . LYS A 1 103 ? 34.575 10.594 -52.362 1.00 95.81 103 LYS A N 1
ATOM 812 C CA . LYS A 1 103 ? 33.944 11.755 -51.727 1.00 95.81 103 LYS A CA 1
ATOM 813 C C . LYS A 1 103 ? 32.625 11.383 -51.048 1.00 95.81 103 LYS A C 1
ATOM 815 O O . LYS A 1 103 ? 32.432 11.740 -49.892 1.00 95.81 103 LYS A O 1
ATOM 820 N N . LYS A 1 104 ? 31.761 10.630 -51.733 1.00 97.12 104 LYS A N 1
ATOM 821 C CA . LYS A 1 104 ? 30.485 10.173 -51.169 1.00 97.12 104 LYS A CA 1
ATOM 822 C C . LYS A 1 104 ? 30.695 9.356 -49.890 1.00 97.12 104 LYS A C 1
ATOM 824 O O . LYS A 1 104 ? 30.055 9.632 -48.884 1.00 97.12 104 LYS A O 1
ATOM 829 N N . LEU A 1 105 ? 31.640 8.416 -49.903 1.00 97.31 105 LEU A N 1
ATOM 830 C CA . LEU A 1 105 ? 31.968 7.601 -48.730 1.00 97.31 105 LEU A CA 1
ATOM 831 C C . LEU A 1 105 ? 32.515 8.434 -47.561 1.00 97.31 105 LEU A C 1
ATOM 833 O O . LEU A 1 105 ? 32.240 8.114 -46.408 1.00 97.31 105 LEU A O 1
ATOM 837 N N . ILE A 1 106 ? 33.272 9.502 -47.830 1.00 97.25 106 ILE A N 1
ATOM 838 C CA . ILE A 1 106 ? 33.760 10.427 -46.792 1.00 97.25 106 ILE A CA 1
ATOM 839 C C . ILE A 1 106 ? 32.602 11.206 -46.159 1.00 97.25 106 ILE A C 1
ATOM 841 O O . ILE A 1 106 ? 32.554 11.346 -44.932 1.00 97.25 106 ILE A O 1
ATOM 845 N N . ASP A 1 107 ? 31.679 11.703 -46.982 1.00 97.50 107 ASP A N 1
ATOM 846 C CA . ASP A 1 107 ? 30.505 12.438 -46.512 1.00 97.50 107 ASP A CA 1
ATOM 847 C C . ASP A 1 107 ? 29.611 11.513 -45.659 1.00 97.50 107 ASP A C 1
ATOM 849 O O . ASP A 1 107 ? 29.281 11.854 -44.519 1.00 97.50 107 ASP A O 1
ATOM 853 N N . ASP A 1 108 ? 29.333 10.295 -46.141 1.00 97.75 108 ASP A N 1
ATOM 854 C CA . ASP A 1 108 ? 28.570 9.271 -45.413 1.00 97.75 108 ASP A CA 1
ATOM 855 C C . ASP A 1 108 ? 29.256 8.886 -44.088 1.00 97.75 108 ASP A C 1
ATOM 857 O O . ASP A 1 108 ? 28.617 8.847 -43.034 1.00 97.75 108 ASP A O 1
ATOM 861 N N . LEU A 1 109 ? 30.580 8.684 -44.096 1.00 97.38 109 LEU A N 1
ATOM 862 C CA . LEU A 1 109 ? 31.352 8.389 -42.884 1.00 97.38 109 LEU A CA 1
ATOM 863 C C . LEU A 1 109 ? 31.258 9.520 -41.852 1.00 97.38 109 LEU A C 1
ATOM 865 O O . LEU A 1 109 ? 31.211 9.264 -40.648 1.00 97.38 109 LEU A O 1
ATOM 869 N N . THR A 1 110 ? 31.247 10.773 -42.303 1.00 97.25 110 THR A N 1
ATOM 870 C CA . THR A 1 110 ? 31.131 11.939 -41.418 1.00 97.25 110 THR A CA 1
ATOM 871 C C . THR A 1 110 ? 29.759 11.977 -40.749 1.00 97.25 110 THR A C 1
ATOM 873 O O . THR A 1 110 ? 29.670 12.188 -39.536 1.00 97.25 110 THR A O 1
ATOM 876 N N . VAL A 1 111 ? 28.698 11.698 -41.510 1.00 97.75 111 VAL A N 1
ATOM 877 C CA . VAL A 1 111 ? 27.325 11.611 -40.993 1.00 97.75 111 VAL A CA 1
ATOM 878 C C . VAL A 1 111 ? 27.184 10.469 -39.983 1.00 97.75 111 VAL A C 1
ATOM 880 O O . VAL A 1 111 ? 26.649 10.680 -38.893 1.00 97.75 111 VAL A O 1
ATOM 883 N N . GLU A 1 112 ? 27.697 9.277 -40.287 1.00 96.44 112 GLU A N 1
ATOM 884 C CA . GLU A 1 112 ? 27.600 8.126 -39.379 1.00 96.44 112 GLU A CA 1
ATOM 885 C C . GLU A 1 112 ? 28.423 8.309 -38.097 1.00 96.44 112 GLU A C 1
ATOM 887 O O . GLU A 1 112 ? 27.983 7.926 -37.007 1.00 96.44 112 GLU A O 1
ATOM 892 N N . LYS A 1 113 ? 29.576 8.987 -38.170 1.00 97.50 113 LYS A N 1
ATOM 893 C CA . LYS A 1 113 ? 30.326 9.392 -36.971 1.00 97.50 113 LYS A CA 1
ATOM 894 C C . LYS A 1 113 ? 29.522 10.345 -36.089 1.00 97.50 113 LYS A C 1
ATOM 896 O O . LYS A 1 113 ? 29.498 10.161 -34.872 1.00 97.50 113 LYS A O 1
ATOM 901 N N . ALA A 1 114 ? 28.837 11.326 -36.680 1.00 97.19 114 ALA A N 1
ATOM 902 C CA . ALA A 1 114 ? 27.989 12.251 -35.931 1.00 97.19 114 ALA A CA 1
ATOM 903 C C . ALA A 1 114 ? 26.819 11.524 -35.243 1.00 97.19 114 ALA A C 1
ATOM 905 O O . ALA A 1 114 ? 26.585 11.733 -34.052 1.00 97.19 114 ALA A O 1
ATOM 906 N N . LYS A 1 115 ? 26.141 10.608 -35.950 1.00 97.88 115 LYS A N 1
ATOM 907 C CA . LYS A 1 115 ? 25.072 9.769 -35.374 1.00 97.88 115 LYS A CA 1
ATOM 908 C C . LYS A 1 115 ? 25.574 8.891 -34.230 1.00 97.88 115 LYS A C 1
ATOM 910 O O . LYS A 1 115 ? 24.917 8.794 -33.199 1.00 97.88 115 LYS A O 1
ATOM 915 N N . THR A 1 116 ? 26.748 8.281 -34.386 1.00 97.56 116 THR A N 1
ATOM 916 C CA . THR A 1 116 ? 27.362 7.456 -33.334 1.00 97.56 116 THR A CA 1
ATOM 917 C C . THR A 1 116 ? 27.654 8.288 -32.083 1.00 97.56 116 THR A C 1
ATOM 919 O O . THR A 1 116 ? 27.405 7.832 -30.966 1.00 97.56 116 THR A O 1
ATOM 922 N N . GLY A 1 117 ? 28.125 9.528 -32.255 1.00 97.69 117 GLY A N 1
ATOM 923 C CA . GLY A 1 117 ? 28.326 10.472 -31.155 1.00 97.69 117 GLY A CA 1
ATOM 924 C C . GLY A 1 117 ? 27.027 10.816 -30.418 1.00 97.69 117 GLY A C 1
ATOM 925 O O . GLY A 1 117 ? 26.990 10.748 -29.190 1.00 97.69 117 GLY A O 1
ATOM 926 N N . ASP A 1 118 ? 25.952 11.114 -31.154 1.00 98.00 118 ASP A N 1
ATOM 927 C CA . ASP A 1 118 ? 24.629 11.390 -30.572 1.00 98.00 118 ASP A CA 1
ATOM 928 C C . ASP A 1 118 ? 24.073 10.183 -29.802 1.00 98.00 118 ASP A C 1
ATOM 930 O O . ASP A 1 118 ? 23.673 10.307 -28.643 1.00 98.00 118 ASP A O 1
ATOM 934 N N . LEU A 1 119 ? 24.122 8.988 -30.400 1.00 97.88 119 LEU A N 1
ATOM 935 C CA . LEU A 1 119 ? 23.668 7.755 -29.754 1.00 97.88 119 LEU A CA 1
ATOM 936 C C . LEU A 1 119 ? 24.469 7.439 -28.487 1.00 97.88 119 LEU A C 1
ATOM 938 O O . LEU A 1 119 ? 23.882 7.055 -27.477 1.00 97.88 119 LEU A O 1
ATOM 942 N N . THR A 1 120 ? 25.786 7.647 -28.512 1.00 98.12 120 THR A N 1
ATOM 943 C CA . THR A 1 120 ? 26.648 7.447 -27.336 1.00 98.12 120 THR A CA 1
ATOM 944 C C . THR A 1 120 ? 26.259 8.396 -26.205 1.00 98.12 120 THR A C 1
ATOM 946 O O . THR A 1 120 ? 26.152 7.973 -25.054 1.00 98.12 120 THR A O 1
ATOM 949 N N . LYS A 1 121 ? 25.986 9.666 -26.526 1.00 98.06 121 LYS A N 1
ATOM 950 C CA . LYS A 1 121 ? 25.536 10.649 -25.537 1.00 98.06 121 LYS A CA 1
ATOM 951 C C . LYS A 1 121 ? 24.176 10.270 -24.948 1.00 98.06 121 LYS A C 1
ATOM 953 O O . LYS A 1 121 ? 24.031 10.222 -23.733 1.00 98.06 121 LYS A O 1
ATOM 958 N N . ARG A 1 122 ? 23.206 9.920 -25.797 1.00 98.12 122 ARG A N 1
ATOM 959 C CA . ARG A 1 122 ? 21.869 9.487 -25.361 1.00 98.12 122 ARG A CA 1
ATOM 960 C C . ARG A 1 122 ? 21.916 8.237 -24.489 1.00 98.12 122 ARG A C 1
ATOM 962 O O . ARG A 1 122 ? 21.136 8.131 -23.548 1.00 98.12 122 ARG A O 1
ATOM 969 N N . LEU A 1 123 ? 22.819 7.302 -24.787 1.00 98.00 123 LEU A N 1
ATOM 970 C CA . LEU A 1 123 ? 23.019 6.110 -23.969 1.00 98.00 123 LEU A CA 1
ATOM 971 C C . LEU A 1 123 ? 23.558 6.473 -22.581 1.00 98.00 123 LEU A C 1
ATOM 973 O O . LEU A 1 123 ? 23.032 5.977 -21.588 1.00 98.00 123 LEU A O 1
ATOM 977 N N . ALA A 1 124 ? 24.555 7.358 -22.507 1.00 98.06 124 ALA A N 1
ATOM 978 C CA . ALA A 1 124 ? 25.105 7.823 -21.236 1.00 98.06 124 ALA A CA 1
ATOM 979 C C . ALA A 1 124 ? 24.051 8.565 -20.393 1.00 98.06 124 ALA A C 1
ATOM 981 O O . ALA A 1 124 ? 23.892 8.269 -19.208 1.00 98.06 124 ALA A O 1
ATOM 982 N N . ASP A 1 125 ? 23.279 9.462 -21.014 1.00 97.94 125 ASP A N 1
ATOM 983 C CA . ASP A 1 125 ? 22.202 10.200 -20.347 1.00 97.94 125 ASP A CA 1
ATOM 984 C C . ASP A 1 125 ? 21.108 9.245 -19.829 1.00 97.94 125 ASP A C 1
ATOM 986 O O . ASP A 1 125 ? 20.655 9.367 -18.689 1.00 97.94 125 ASP A O 1
ATOM 990 N N . ALA A 1 126 ? 20.721 8.240 -20.625 1.00 97.81 126 ALA A N 1
ATOM 991 C CA . ALA A 1 126 ? 19.740 7.231 -20.224 1.00 97.81 126 ALA A CA 1
ATOM 992 C C . ALA A 1 126 ? 20.242 6.340 -19.075 1.00 97.81 126 ALA A C 1
ATOM 994 O O . ALA A 1 126 ? 19.484 6.036 -18.154 1.00 97.81 126 ALA A O 1
ATOM 995 N N . GLN A 1 127 ? 21.518 5.943 -19.096 1.00 97.94 127 GLN A N 1
ATOM 996 C CA . GLN A 1 127 ? 22.137 5.177 -18.010 1.00 97.94 127 GLN A CA 1
ATOM 997 C C . GLN A 1 127 ? 22.183 5.983 -16.707 1.00 97.94 127 GLN A C 1
ATOM 999 O O . GLN A 1 127 ? 21.860 5.446 -15.646 1.00 97.94 127 GLN A O 1
ATOM 1004 N N . ALA A 1 128 ? 22.531 7.271 -16.783 1.00 97.81 128 ALA A N 1
ATOM 1005 C CA . ALA A 1 128 ? 22.550 8.160 -15.627 1.00 97.81 128 ALA A CA 1
ATOM 1006 C C . ALA A 1 128 ? 21.143 8.361 -15.039 1.00 97.81 128 ALA A C 1
ATOM 1008 O O . ALA A 1 128 ? 20.965 8.224 -13.829 1.00 97.81 128 ALA A O 1
ATOM 1009 N N . ALA A 1 129 ? 20.137 8.613 -15.884 1.00 97.56 129 ALA A N 1
ATOM 1010 C CA . ALA A 1 129 ? 18.745 8.746 -15.451 1.00 97.56 129 ALA A CA 1
ATOM 1011 C C . ALA A 1 129 ? 18.234 7.466 -14.769 1.00 97.56 129 ALA A C 1
ATOM 1013 O O . ALA A 1 129 ? 17.698 7.520 -13.663 1.00 97.56 129 ALA A O 1
ATOM 1014 N N . HIS A 1 130 ? 18.484 6.302 -15.374 1.00 96.81 130 HIS A N 1
ATOM 1015 C CA . HIS A 1 130 ? 18.071 5.020 -14.808 1.00 96.81 130 HIS A CA 1
ATOM 1016 C C . HIS A 1 130 ? 18.744 4.724 -13.458 1.00 96.81 130 HIS A C 1
ATOM 1018 O O . HIS A 1 130 ? 18.099 4.199 -12.554 1.00 96.81 130 HIS A O 1
ATOM 1024 N N . ALA A 1 131 ? 20.022 5.079 -13.288 1.00 97.50 131 ALA A N 1
ATOM 1025 C CA . ALA A 1 131 ? 20.722 4.917 -12.013 1.00 97.50 131 ALA A CA 1
ATOM 1026 C C . ALA A 1 131 ? 20.123 5.795 -10.896 1.00 97.50 131 ALA A C 1
ATOM 1028 O O . ALA A 1 131 ? 20.007 5.345 -9.755 1.00 97.50 131 ALA A O 1
ATOM 1029 N N . VAL A 1 132 ? 19.713 7.027 -11.222 1.00 97.56 132 VAL A N 1
ATOM 1030 C CA . VAL A 1 132 ? 19.026 7.926 -10.279 1.00 97.56 132 VAL A CA 1
ATOM 1031 C C . VAL A 1 132 ? 17.665 7.358 -9.878 1.00 97.56 132 VAL A C 1
ATOM 1033 O O . VAL A 1 132 ? 17.354 7.306 -8.686 1.00 97.56 132 VAL A O 1
ATOM 1036 N N . ASP A 1 133 ? 16.882 6.884 -10.846 1.00 97.25 133 ASP A N 1
ATOM 1037 C CA . ASP A 1 133 ? 15.569 6.289 -10.586 1.00 97.25 133 ASP A CA 1
ATOM 1038 C C . ASP A 1 133 ? 15.672 5.012 -9.746 1.00 97.25 133 ASP A C 1
ATOM 1040 O O . ASP A 1 133 ? 14.894 4.833 -8.809 1.00 97.25 133 ASP A O 1
ATOM 1044 N N . LEU A 1 134 ? 16.653 4.148 -10.027 1.00 97.25 134 LEU A N 1
ATOM 1045 C CA . LEU A 1 134 ? 16.937 2.957 -9.220 1.00 97.25 134 LEU A CA 1
ATOM 1046 C C . LEU A 1 134 ? 17.212 3.326 -7.765 1.00 97.25 134 LEU A C 1
ATOM 1048 O O . LEU A 1 134 ? 16.554 2.807 -6.866 1.00 97.25 134 LEU A O 1
ATOM 1052 N N . LYS A 1 135 ? 18.119 4.282 -7.540 1.00 97.25 135 LYS A N 1
ATOM 1053 C CA . LYS A 1 135 ? 18.466 4.728 -6.190 1.00 97.25 135 LYS A CA 1
ATOM 1054 C C . LYS A 1 135 ? 17.245 5.276 -5.448 1.00 97.25 135 LYS A C 1
ATOM 1056 O O . LYS A 1 135 ? 17.031 4.940 -4.287 1.00 97.25 135 LYS A O 1
ATOM 1061 N N . LYS A 1 136 ? 16.418 6.077 -6.124 1.00 97.56 136 LYS A N 1
ATOM 1062 C CA . LYS A 1 136 ? 15.180 6.607 -5.542 1.00 97.56 136 LYS A CA 1
ATOM 1063 C C . LYS A 1 136 ? 14.202 5.488 -5.175 1.00 97.56 136 LYS A C 1
ATOM 1065 O O . LYS A 1 136 ? 13.647 5.502 -4.081 1.00 97.56 136 LYS A O 1
ATOM 1070 N N . ARG A 1 137 ? 14.016 4.499 -6.055 1.00 97.12 137 ARG A N 1
ATOM 1071 C CA . ARG A 1 137 ? 13.144 3.346 -5.778 1.00 97.12 137 ARG A CA 1
ATOM 1072 C C . ARG A 1 137 ? 13.655 2.508 -4.612 1.00 97.12 137 ARG A C 1
ATOM 1074 O O . ARG A 1 137 ? 12.837 2.069 -3.811 1.00 97.12 137 ARG A O 1
ATOM 1081 N N . ASP A 1 138 ? 14.965 2.319 -4.486 1.00 97.06 138 ASP A N 1
ATOM 1082 C CA . ASP A 1 138 ? 15.562 1.599 -3.357 1.00 97.06 138 ASP A CA 1
ATOM 1083 C C . ASP A 1 138 ? 15.367 2.351 -2.029 1.00 97.06 138 ASP A C 1
ATOM 1085 O O . ASP A 1 138 ? 15.029 1.745 -1.005 1.00 97.06 138 ASP A O 1
ATOM 1089 N N . GLU A 1 139 ? 15.518 3.679 -2.037 1.00 96.94 139 GLU A N 1
ATOM 1090 C CA . GLU A 1 139 ? 15.233 4.533 -0.878 1.00 96.94 139 GLU A CA 1
ATOM 1091 C C . GLU A 1 139 ? 13.750 4.468 -0.476 1.00 96.94 139 GLU A C 1
ATOM 1093 O O . GLU A 1 139 ? 13.438 4.292 0.705 1.00 96.94 139 GLU A O 1
ATOM 1098 N N . ASP A 1 140 ? 12.834 4.556 -1.443 1.00 96.75 140 ASP A N 1
ATOM 1099 C CA . ASP A 1 140 ? 11.388 4.477 -1.206 1.00 96.75 140 ASP A CA 1
ATOM 1100 C C . ASP A 1 140 ? 10.970 3.084 -0.703 1.00 96.75 140 ASP A C 1
ATOM 1102 O O . ASP A 1 140 ? 10.190 2.975 0.246 1.00 96.75 140 ASP A O 1
ATOM 1106 N N . LEU A 1 141 ? 11.544 2.011 -1.261 1.00 97.00 141 LEU A N 1
ATOM 1107 C CA . LEU A 1 141 ? 11.322 0.637 -0.801 1.00 97.00 141 LEU A CA 1
ATOM 1108 C C . LEU A 1 141 ? 11.776 0.458 0.654 1.00 97.00 141 LEU A C 1
ATOM 1110 O O . LEU A 1 141 ? 11.089 -0.178 1.453 1.00 97.00 141 LEU A O 1
ATOM 1114 N N . THR A 1 142 ? 12.932 1.023 1.007 1.00 95.81 142 THR A N 1
ATOM 1115 C CA . THR A 1 142 ? 13.477 0.946 2.368 1.00 95.81 142 THR A CA 1
ATOM 1116 C C . THR A 1 142 ? 12.585 1.691 3.359 1.00 95.81 142 THR A C 1
ATOM 1118 O O . THR A 1 142 ? 12.274 1.159 4.424 1.00 95.81 142 THR A O 1
ATOM 1121 N N . LYS A 1 143 ? 12.111 2.891 2.996 1.00 96.19 143 LYS A N 1
ATOM 1122 C CA . LYS A 1 143 ? 11.157 3.657 3.813 1.00 96.19 143 LYS A CA 1
ATOM 1123 C C . LYS A 1 143 ? 9.843 2.903 4.007 1.00 96.19 143 LYS A C 1
ATOM 1125 O O . LYS A 1 143 ? 9.388 2.786 5.139 1.00 96.19 143 LYS A O 1
ATOM 1130 N N . SER A 1 144 ? 9.280 2.342 2.934 1.00 95.88 144 SER A N 1
ATOM 1131 C CA . SER A 1 144 ? 8.034 1.567 2.998 1.0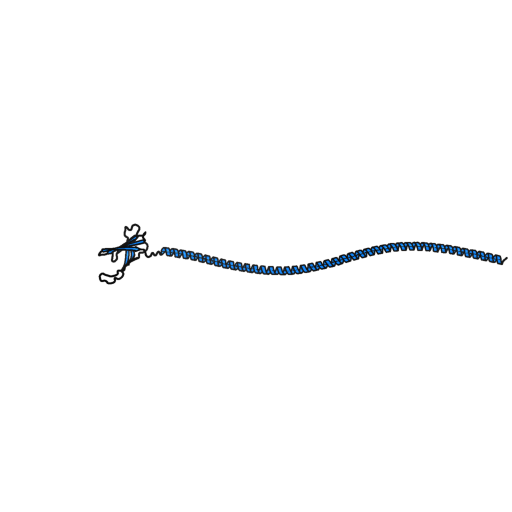0 95.88 144 SER A CA 1
ATOM 1132 C C . SER A 1 144 ? 8.150 0.382 3.955 1.00 95.88 144 SER A C 1
ATOM 1134 O O . SER A 1 144 ? 7.288 0.204 4.804 1.00 95.88 144 SER A O 1
ATOM 1136 N N . LYS A 1 145 ? 9.244 -0.387 3.883 1.00 95.62 145 LYS A N 1
ATOM 1137 C CA . LYS A 1 145 ? 9.471 -1.527 4.788 1.00 95.62 145 LYS A CA 1
ATOM 1138 C C . LYS A 1 145 ? 9.571 -1.111 6.255 1.00 95.62 145 LYS A C 1
ATOM 1140 O O . LYS A 1 145 ? 9.121 -1.846 7.129 1.00 95.62 145 LYS A O 1
ATOM 1145 N N . ASN A 1 146 ? 10.179 0.043 6.528 1.00 94.88 146 ASN A N 1
ATOM 1146 C CA . ASN A 1 146 ? 10.267 0.563 7.889 1.00 94.88 146 ASN A CA 1
ATOM 1147 C C . ASN A 1 146 ? 8.891 0.987 8.412 1.00 94.88 146 ASN A C 1
ATOM 1149 O O . ASN A 1 146 ? 8.560 0.633 9.540 1.00 94.88 146 ASN A O 1
ATOM 1153 N N . HIS A 1 147 ? 8.086 1.673 7.593 1.00 94.06 147 HIS A N 1
ATOM 1154 C CA . HIS A 1 147 ? 6.709 2.021 7.955 1.00 94.06 147 HIS A CA 1
ATOM 1155 C C . HIS A 1 147 ? 5.866 0.771 8.220 1.00 94.06 147 HIS A C 1
ATOM 1157 O O . HIS A 1 147 ? 5.261 0.684 9.280 1.00 94.06 147 HIS A O 1
ATOM 1163 N N . ASP A 1 148 ? 5.917 -0.238 7.343 1.00 96.06 148 ASP A N 1
ATOM 1164 C CA . ASP A 1 148 ? 5.187 -1.498 7.545 1.00 96.06 148 ASP A CA 1
ATOM 1165 C C . ASP A 1 148 ? 5.556 -2.149 8.890 1.00 96.06 148 ASP A C 1
ATOM 1167 O O . ASP A 1 148 ? 4.699 -2.629 9.633 1.00 96.06 148 ASP A O 1
ATOM 1171 N N . LEU A 1 149 ? 6.844 -2.145 9.244 1.00 95.69 149 LEU A N 1
ATOM 1172 C CA . LEU A 1 149 ? 7.325 -2.713 10.502 1.00 95.69 149 LEU A CA 1
ATOM 1173 C C . LEU A 1 149 ? 6.873 -1.904 11.729 1.00 95.69 149 LEU A C 1
ATOM 1175 O O . LEU A 1 149 ? 6.582 -2.486 12.778 1.00 95.69 149 LEU A O 1
ATOM 1179 N N . GLU A 1 150 ? 6.826 -0.578 11.626 1.00 96.19 150 GLU A N 1
ATOM 1180 C CA . GLU A 1 150 ? 6.303 0.301 12.677 1.00 96.19 150 GLU A CA 1
ATOM 1181 C C . GLU A 1 150 ? 4.789 0.146 12.847 1.00 96.19 150 GLU A C 1
ATOM 1183 O O . GLU A 1 150 ? 4.320 -0.003 13.980 1.00 96.19 150 GLU A O 1
ATOM 1188 N N . ASP A 1 151 ? 4.046 0.073 11.745 1.00 96.56 151 ASP A N 1
ATOM 1189 C CA . ASP A 1 151 ? 2.603 -0.154 11.732 1.00 96.56 151 ASP A CA 1
ATOM 1190 C C . ASP A 1 151 ? 2.259 -1.519 12.331 1.00 96.56 151 ASP A C 1
ATOM 1192 O O . ASP A 1 151 ? 1.362 -1.618 13.170 1.00 96.56 151 ASP A O 1
ATOM 1196 N N . HIS A 1 152 ? 3.014 -2.572 12.002 1.00 95.62 152 HIS A N 1
ATOM 1197 C CA . HIS A 1 152 ? 2.844 -3.884 12.629 1.00 95.62 152 HIS A CA 1
ATOM 1198 C C . HIS A 1 152 ? 3.049 -3.839 14.146 1.00 95.62 152 HIS A C 1
ATOM 1200 O O . HIS A 1 152 ? 2.223 -4.374 14.888 1.00 95.62 152 HIS A O 1
ATOM 1206 N N . LYS A 1 153 ? 4.086 -3.145 14.630 1.00 97.06 153 LYS A N 1
ATOM 1207 C CA . LYS A 1 153 ? 4.303 -2.954 16.075 1.00 97.06 153 LYS A CA 1
ATOM 1208 C C . LYS A 1 153 ? 3.178 -2.149 16.726 1.00 97.06 153 LYS A C 1
ATOM 1210 O O . LYS A 1 153 ? 2.804 -2.428 17.866 1.00 97.06 153 LYS A O 1
ATOM 1215 N N . ALA A 1 154 ? 2.660 -1.128 16.047 1.00 97.44 154 ALA A N 1
ATOM 1216 C CA . ALA A 1 154 ? 1.548 -0.326 16.546 1.00 97.44 154 ALA A CA 1
ATOM 1217 C C . ALA A 1 154 ? 0.257 -1.155 16.625 1.00 97.44 154 ALA A C 1
ATOM 1219 O O . ALA A 1 154 ? -0.424 -1.134 17.651 1.00 97.44 154 ALA A O 1
ATOM 1220 N N . MET A 1 155 ? -0.035 -1.945 15.589 1.00 97.00 155 MET A N 1
ATOM 1221 C CA . MET A 1 155 ? -1.172 -2.863 15.563 1.00 97.00 155 MET A CA 1
ATOM 1222 C C . MET A 1 155 ? -1.082 -3.909 16.674 1.00 97.00 155 MET A C 1
ATOM 1224 O O . MET A 1 155 ? -2.063 -4.120 17.377 1.00 97.00 155 MET A O 1
ATOM 1228 N N . GLU A 1 156 ? 0.084 -4.515 16.897 1.00 97.81 156 GLU A N 1
ATOM 1229 C CA . GLU A 1 156 ? 0.274 -5.506 17.964 1.00 97.81 156 GLU A CA 1
ATOM 1230 C C . GLU A 1 156 ? 0.009 -4.914 19.363 1.00 97.81 156 GLU A C 1
ATOM 1232 O O . GLU A 1 156 ? -0.659 -5.532 20.201 1.00 97.81 156 GLU A O 1
ATOM 1237 N N . LYS A 1 157 ? 0.450 -3.670 19.601 1.00 97.69 157 LYS A N 1
ATOM 1238 C CA . LYS A 1 157 ? 0.140 -2.934 20.838 1.00 97.69 157 LYS A CA 1
ATOM 1239 C C . LYS A 1 157 ? -1.355 -2.659 20.984 1.00 97.69 157 LYS A C 1
ATOM 1241 O O . LYS A 1 157 ? -1.897 -2.858 22.069 1.00 97.69 157 LYS A O 1
ATOM 1246 N N . LEU A 1 158 ? -2.015 -2.215 19.914 1.00 97.69 158 LEU A N 1
ATOM 1247 C CA . LEU A 1 158 ? -3.453 -1.941 19.922 1.00 97.69 158 LEU A CA 1
ATOM 1248 C C . LEU A 1 158 ? -4.270 -3.212 20.159 1.00 97.69 158 LEU A C 1
ATOM 1250 O O . LEU A 1 158 ? -5.208 -3.179 20.946 1.00 97.69 158 LEU A O 1
ATOM 1254 N N . VAL A 1 159 ? -3.894 -4.336 19.543 1.00 98.00 159 VAL A N 1
ATOM 1255 C CA . VAL A 1 159 ? -4.529 -5.642 19.784 1.00 98.00 159 VAL A CA 1
ATOM 1256 C C . VAL A 1 159 ? -4.401 -6.032 21.255 1.00 98.00 159 VAL A C 1
ATOM 1258 O O . VAL A 1 159 ? -5.408 -6.332 21.892 1.00 98.00 159 VAL A O 1
ATOM 1261 N N . SER A 1 160 ? -3.198 -5.922 21.826 1.00 97.31 160 SER A N 1
ATOM 1262 C CA . SER A 1 160 ? -2.963 -6.220 23.246 1.00 97.31 160 SER A CA 1
ATOM 1263 C C . SER A 1 160 ? -3.803 -5.338 24.181 1.00 97.31 160 SER A C 1
ATOM 1265 O O . SER A 1 160 ? -4.354 -5.820 25.171 1.00 97.31 160 SER A O 1
ATOM 1267 N N . GLN A 1 161 ? -3.934 -4.044 23.867 1.00 98.06 161 GLN A N 1
ATOM 1268 C CA . GLN A 1 161 ? -4.793 -3.125 24.621 1.00 98.06 161 GLN A CA 1
ATOM 1269 C C . GLN A 1 161 ? -6.272 -3.498 24.493 1.00 98.06 161 GLN A C 1
ATOM 1271 O O . GLN A 1 161 ? -6.992 -3.502 25.486 1.00 98.06 161 GLN A O 1
ATOM 1276 N N . LEU A 1 162 ? -6.728 -3.846 23.291 1.00 97.88 162 LEU A N 1
ATOM 1277 C CA . LEU A 1 162 ? -8.115 -4.223 23.033 1.00 97.88 162 LEU A CA 1
ATOM 1278 C C . LEU A 1 162 ? -8.491 -5.496 23.808 1.00 97.88 162 LEU A C 1
ATOM 1280 O O . LEU A 1 162 ? -9.570 -5.564 24.398 1.00 97.88 162 LEU A O 1
ATOM 1284 N N . ASP A 1 163 ? -7.590 -6.474 23.874 1.00 97.88 163 ASP A N 1
ATOM 1285 C CA . ASP A 1 163 ? -7.798 -7.696 24.653 1.00 97.88 163 ASP A CA 1
ATOM 1286 C C . ASP A 1 163 ? -7.824 -7.429 26.164 1.00 97.88 163 ASP A C 1
ATOM 1288 O O . ASP A 1 163 ? -8.694 -7.955 26.864 1.00 97.88 163 ASP A O 1
ATOM 1292 N N . TYR A 1 164 ? -6.949 -6.551 26.665 1.00 97.81 164 TYR A N 1
ATOM 1293 C CA . TYR A 1 164 ? -6.999 -6.097 28.058 1.00 97.81 164 TYR A CA 1
ATOM 1294 C C . TYR A 1 164 ? -8.331 -5.407 28.387 1.00 97.81 164 TYR A C 1
ATOM 1296 O O . TYR A 1 164 ? -8.986 -5.753 29.372 1.00 97.81 164 TYR A O 1
ATOM 1304 N N . GLU A 1 165 ? -8.777 -4.476 27.543 1.00 97.56 165 GLU A N 1
ATOM 1305 C CA . GLU A 1 165 ? -10.042 -3.760 27.737 1.00 97.56 165 GLU A CA 1
ATOM 1306 C C . GLU A 1 165 ? -11.251 -4.703 27.669 1.00 97.56 165 GLU A C 1
ATOM 1308 O O . GLU A 1 165 ? -12.194 -4.575 28.452 1.00 97.56 165 GLU A O 1
ATOM 1313 N N . ARG A 1 166 ? -11.224 -5.711 26.788 1.00 97.75 166 ARG A N 1
ATOM 1314 C CA . ARG A 1 166 ? -12.252 -6.764 26.744 1.00 97.75 166 ARG A CA 1
ATOM 1315 C C . ARG A 1 166 ? -12.304 -7.567 28.040 1.00 97.75 166 ARG A C 1
ATOM 1317 O O . ARG A 1 166 ? -13.400 -7.802 28.550 1.00 97.75 166 ARG A O 1
ATOM 1324 N N . ALA A 1 167 ? -11.151 -7.964 28.577 1.00 97.94 167 ALA A N 1
ATOM 1325 C CA . ALA A 1 167 ? -11.075 -8.687 29.844 1.00 97.94 167 ALA A CA 1
ATOM 1326 C C . ALA A 1 167 ? -11.566 -7.824 31.019 1.00 97.94 167 ALA A C 1
ATOM 1328 O O . ALA A 1 167 ? -12.381 -8.278 31.823 1.00 97.94 167 ALA A O 1
ATOM 1329 N N . SER A 1 168 ? -11.145 -6.557 31.070 1.00 97.88 168 SER A N 1
ATOM 1330 C CA . SER A 1 168 ? -11.598 -5.576 32.062 1.00 97.88 168 SER A CA 1
ATOM 1331 C C . SER A 1 168 ? -13.117 -5.380 32.012 1.00 97.88 168 SER A C 1
ATOM 1333 O O . SER A 1 168 ? -13.800 -5.473 33.033 1.00 97.88 168 SER A O 1
ATOM 1335 N N . LYS A 1 169 ? -13.683 -5.213 30.810 1.00 98.31 169 LYS A N 1
ATOM 1336 C CA . LYS A 1 169 ? -15.132 -5.100 30.607 1.00 98.31 169 LYS A CA 1
ATOM 1337 C C . LYS A 1 169 ? -15.884 -6.340 31.093 1.00 98.31 169 LYS A C 1
ATOM 1339 O O . LYS A 1 169 ? -16.925 -6.195 31.730 1.00 98.31 169 LYS A O 1
ATOM 1344 N N . ALA A 1 170 ? -15.379 -7.540 30.806 1.00 98.12 170 ALA A N 1
ATOM 1345 C CA . ALA A 1 170 ? -15.997 -8.783 31.266 1.00 98.12 170 ALA A CA 1
ATOM 1346 C C . ALA A 1 170 ? -16.020 -8.876 32.802 1.00 98.12 170 ALA A C 1
ATOM 1348 O O . ALA A 1 170 ? -17.035 -9.256 33.384 1.00 98.12 170 ALA A O 1
ATOM 1349 N N . GLU A 1 171 ? -14.937 -8.464 33.464 1.00 98.25 171 GLU A N 1
ATOM 1350 C CA . GLU A 1 171 ? -14.853 -8.445 34.927 1.00 98.25 171 GLU A CA 1
ATOM 1351 C C . GLU A 1 171 ? -15.799 -7.406 35.549 1.00 98.25 171 GLU A C 1
ATOM 1353 O O . GLU A 1 171 ? -16.486 -7.693 36.531 1.00 98.25 171 GLU A O 1
ATOM 1358 N N . VAL A 1 172 ? -15.887 -6.207 34.965 1.00 98.25 172 VAL A N 1
ATOM 1359 C CA . VAL A 1 172 ? -16.839 -5.178 35.412 1.00 98.25 172 VAL A CA 1
ATOM 1360 C C . VAL A 1 172 ? -18.281 -5.654 35.234 1.00 98.25 172 VAL A C 1
ATOM 1362 O O . VAL A 1 172 ? -19.086 -5.470 36.146 1.00 98.25 172 VAL A O 1
ATOM 1365 N N . GLN A 1 173 ? -18.605 -6.314 34.119 1.00 98.25 173 GLN A N 1
ATOM 1366 C CA . GLN A 1 173 ? -19.942 -6.868 33.894 1.00 98.25 173 GLN A CA 1
ATOM 1367 C C . GLN A 1 173 ? -20.296 -7.921 34.949 1.00 98.25 173 GLN A C 1
ATOM 1369 O O . GLN A 1 173 ? -21.362 -7.852 35.550 1.00 98.25 173 GLN A O 1
ATOM 1374 N N . LYS A 1 174 ? -19.370 -8.835 35.256 1.00 98.44 174 LYS A N 1
ATOM 1375 C CA . LYS A 1 174 ? -19.563 -9.843 36.305 1.00 98.44 174 LYS A CA 1
ATOM 1376 C C . LYS A 1 174 ? -19.837 -9.209 37.673 1.00 98.44 174 LYS A C 1
ATOM 1378 O O . LYS A 1 174 ? -20.710 -9.670 38.406 1.00 98.44 174 LYS A O 1
ATOM 1383 N N . LYS A 1 175 ? -19.102 -8.148 38.025 1.00 98.25 175 LYS A N 1
ATOM 1384 C CA . LYS A 1 175 ? -19.327 -7.400 39.274 1.00 98.25 175 LYS A CA 1
ATOM 1385 C C . LYS A 1 175 ? -20.675 -6.688 39.284 1.00 98.25 175 LYS A C 1
ATOM 1387 O O . LYS A 1 175 ? -21.320 -6.655 40.328 1.00 98.25 175 LYS A O 1
ATOM 1392 N N . LEU A 1 176 ? -21.097 -6.140 38.146 1.00 98.38 176 LEU A N 1
ATOM 1393 C CA . LEU A 1 176 ? -22.403 -5.507 38.005 1.00 98.38 176 LEU A CA 1
ATOM 1394 C C . LEU A 1 176 ? -23.528 -6.526 38.217 1.00 98.38 176 LEU A C 1
ATOM 1396 O O . LEU A 1 176 ? -24.403 -6.286 39.042 1.00 98.38 176 LEU A O 1
ATOM 1400 N N . ASP A 1 177 ? -23.455 -7.685 37.560 1.00 98.38 177 ASP A N 1
ATOM 1401 C CA . ASP A 1 177 ? -24.457 -8.750 37.683 1.00 98.38 177 ASP A CA 1
ATOM 1402 C C . ASP A 1 177 ? -24.569 -9.258 39.133 1.00 98.38 177 ASP A C 1
ATOM 1404 O O . ASP A 1 177 ? -25.671 -9.457 39.660 1.00 98.38 177 ASP A O 1
ATOM 1408 N N . GLN A 1 178 ? -23.426 -9.407 39.815 1.00 98.31 178 GLN A N 1
ATOM 1409 C CA . GLN A 1 178 ? -23.388 -9.764 41.233 1.00 98.31 178 GLN A CA 1
ATOM 1410 C C . GLN A 1 178 ? -24.044 -8.683 42.102 1.00 98.31 178 GLN A C 1
ATOM 1412 O O . GLN A 1 178 ? -24.915 -8.996 42.910 1.00 98.31 178 GLN A O 1
ATOM 1417 N N . ALA A 1 179 ? -23.686 -7.412 41.905 1.00 98.06 179 ALA A N 1
ATOM 1418 C CA . ALA A 1 179 ? -24.253 -6.303 42.668 1.00 98.06 179 ALA A CA 1
ATOM 1419 C C . ALA A 1 179 ? -25.770 -6.161 42.453 1.00 98.06 179 ALA A C 1
ATOM 1421 O O . ALA A 1 179 ? -26.503 -5.886 43.401 1.00 98.06 179 ALA A O 1
ATOM 1422 N N . THR A 1 180 ? -26.264 -6.388 41.233 1.00 98.44 180 THR A N 1
ATOM 1423 C CA . THR A 1 180 ? -27.704 -6.404 40.933 1.00 98.44 180 THR A CA 1
ATOM 1424 C C . THR A 1 180 ? -28.421 -7.544 41.658 1.00 98.44 180 THR A C 1
ATOM 1426 O O . THR A 1 180 ? -29.512 -7.348 42.204 1.00 98.44 180 THR A O 1
ATOM 1429 N N . THR A 1 181 ? -27.801 -8.724 41.716 1.00 98.38 181 THR A N 1
ATOM 1430 C CA . THR A 1 181 ? -28.336 -9.873 42.460 1.00 98.38 181 THR A CA 1
ATOM 1431 C C . THR A 1 181 ? -28.401 -9.576 43.960 1.00 98.38 181 THR A C 1
ATOM 1433 O O . THR A 1 181 ? -29.441 -9.783 44.591 1.00 98.38 181 THR A O 1
ATOM 1436 N N . ASP A 1 182 ? -27.323 -9.024 44.521 1.00 98.06 182 ASP A N 1
ATOM 1437 C CA . ASP A 1 182 ? -27.235 -8.670 45.939 1.00 98.06 182 ASP A CA 1
ATOM 1438 C C . ASP A 1 182 ? -28.237 -7.572 46.319 1.00 98.06 182 ASP A C 1
ATOM 1440 O O . ASP A 1 182 ? -28.885 -7.663 47.365 1.00 98.06 182 ASP A O 1
ATOM 1444 N N . LEU A 1 183 ? -28.425 -6.571 45.450 1.00 98.12 183 LEU A N 1
ATOM 1445 C CA . LEU A 1 183 ? -29.423 -5.517 45.633 1.00 98.12 183 LEU A CA 1
ATOM 1446 C C . LEU A 1 183 ? -30.837 -6.102 45.691 1.00 98.12 183 LEU A C 1
ATOM 1448 O O . LEU A 1 183 ? -31.577 -5.825 46.632 1.00 98.12 183 LEU A O 1
ATOM 1452 N N . THR A 1 184 ? -31.182 -6.975 44.744 1.00 98.12 184 THR A N 1
ATOM 1453 C CA . THR A 1 184 ? -32.500 -7.631 44.706 1.00 98.12 184 THR A CA 1
ATOM 1454 C C . THR A 1 184 ? -32.750 -8.449 45.980 1.00 98.12 184 THR A C 1
ATOM 1456 O O . THR A 1 184 ? -33.840 -8.420 46.556 1.00 98.12 184 THR A O 1
ATOM 1459 N N . ALA A 1 185 ? -31.728 -9.157 46.471 1.00 98.19 185 ALA A N 1
ATOM 1460 C CA . ALA A 1 185 ? -31.814 -9.908 47.721 1.00 98.19 185 ALA A CA 1
ATOM 1461 C C . ALA A 1 185 ? -31.985 -8.991 48.946 1.00 98.19 185 ALA A C 1
ATOM 1463 O O . ALA A 1 185 ? -32.761 -9.308 49.854 1.00 98.19 185 ALA A O 1
ATOM 1464 N N . ALA A 1 186 ? -31.287 -7.853 48.984 1.00 97.75 186 ALA A N 1
ATOM 1465 C CA . ALA A 1 186 ? -31.412 -6.864 50.051 1.00 97.75 186 ALA A CA 1
ATOM 1466 C C . ALA A 1 186 ? -32.805 -6.213 50.069 1.00 97.75 186 ALA A C 1
ATOM 1468 O O . ALA A 1 186 ? -33.414 -6.108 51.134 1.00 97.75 186 ALA A O 1
ATOM 1469 N N . GLU A 1 187 ? -33.350 -5.855 48.905 1.00 98.06 187 GLU A N 1
ATOM 1470 C CA . GLU A 1 187 ? -34.709 -5.319 48.764 1.00 98.06 187 GLU A CA 1
ATOM 1471 C C . GLU A 1 187 ? -35.771 -6.323 49.233 1.00 98.06 187 GLU A C 1
ATOM 1473 O O . GLU A 1 187 ? -36.697 -5.963 49.968 1.00 98.06 187 GLU A O 1
ATOM 1478 N N . ALA A 1 188 ? -35.615 -7.606 48.888 1.00 98.06 188 ALA A N 1
ATOM 1479 C CA . ALA A 1 188 ? -36.507 -8.662 49.361 1.00 98.06 188 ALA A CA 1
ATOM 1480 C C . ALA A 1 188 ? -36.471 -8.809 50.894 1.00 98.06 188 ALA A C 1
ATOM 1482 O O . ALA A 1 188 ? -37.522 -8.940 51.529 1.00 98.06 188 ALA A O 1
ATOM 1483 N N . ARG A 1 189 ? -35.278 -8.736 51.505 1.00 97.94 189 ARG A N 1
ATOM 1484 C CA . ARG A 1 189 ? -35.118 -8.750 52.971 1.00 97.94 189 ARG A CA 1
ATOM 1485 C C . ARG A 1 189 ? -35.758 -7.528 53.621 1.00 97.94 189 ARG A C 1
ATOM 1487 O O . ARG A 1 189 ? -36.486 -7.691 54.595 1.00 97.94 189 ARG A O 1
ATOM 1494 N N . LEU A 1 190 ? -35.545 -6.334 53.066 1.00 97.81 190 LEU A N 1
ATOM 1495 C CA . LEU A 1 190 ? -36.155 -5.097 53.557 1.00 97.81 190 LEU A CA 1
ATOM 1496 C C . LEU A 1 190 ? -37.686 -5.210 53.572 1.00 97.81 190 LEU A C 1
ATOM 1498 O O . LEU A 1 190 ? -38.321 -4.885 54.572 1.00 97.81 190 LEU A O 1
ATOM 1502 N N . LYS A 1 191 ? -38.280 -5.730 52.491 1.00 97.94 191 LYS A N 1
ATOM 1503 C CA . LYS A 1 191 ? -39.730 -5.942 52.395 1.00 97.94 191 LYS A CA 1
ATOM 1504 C C . LYS A 1 191 ? -40.241 -6.945 53.434 1.00 97.94 191 LYS A C 1
ATOM 1506 O O . LYS A 1 191 ? -41.299 -6.725 54.023 1.00 97.94 191 LYS A O 1
ATOM 1511 N N . ALA A 1 192 ? -39.500 -8.027 53.673 1.00 97.88 192 ALA A N 1
ATOM 1512 C CA . ALA A 1 192 ? -39.853 -9.023 54.681 1.00 97.88 192 ALA A CA 1
ATOM 1513 C C . ALA A 1 192 ? -39.785 -8.453 56.109 1.00 97.88 192 ALA A C 1
ATOM 1515 O O . ALA A 1 192 ? -40.699 -8.673 56.901 1.00 97.88 192 ALA A O 1
ATOM 1516 N N . GLU A 1 193 ? -38.740 -7.689 56.434 1.00 97.06 193 GLU A N 1
ATOM 1517 C CA . GLU A 1 193 ? -38.610 -7.037 57.744 1.00 97.06 193 GLU A CA 1
ATOM 1518 C C . GLU A 1 193 ? -39.664 -5.941 57.948 1.00 97.06 193 GLU A C 1
ATOM 1520 O O . GLU A 1 193 ? -40.269 -5.863 59.016 1.00 97.06 193 GLU A O 1
ATOM 1525 N N . ALA A 1 194 ? -39.980 -5.157 56.913 1.00 97.56 194 ALA A N 1
ATOM 1526 C CA . ALA A 1 194 ? -41.068 -4.183 56.970 1.00 97.56 194 ALA A CA 1
ATOM 1527 C C . ALA A 1 194 ? -42.418 -4.847 57.299 1.00 97.56 194 ALA A C 1
ATOM 1529 O O . ALA A 1 194 ? -43.174 -4.331 58.121 1.00 97.56 194 ALA A O 1
ATOM 1530 N N . ALA A 1 195 ? -42.704 -6.022 56.724 1.00 97.50 195 ALA A N 1
ATOM 1531 C CA . ALA A 1 195 ? -43.912 -6.782 57.046 1.00 97.50 195 ALA A CA 1
ATOM 1532 C C . ALA A 1 195 ? -43.941 -7.257 58.513 1.00 97.50 195 ALA A C 1
ATOM 1534 O O . ALA A 1 195 ? -44.984 -7.171 59.160 1.00 97.50 195 ALA A O 1
ATOM 1535 N N . LYS A 1 196 ? -42.801 -7.696 59.067 1.00 97.88 196 LYS A N 1
ATOM 1536 C CA . LYS A 1 196 ? -42.702 -8.068 60.491 1.00 97.88 196 LYS A CA 1
ATOM 1537 C C . LYS A 1 196 ? -42.927 -6.877 61.417 1.00 97.88 196 LYS A C 1
ATOM 1539 O O . LYS A 1 196 ? -43.578 -7.031 62.444 1.00 97.88 196 LYS A O 1
ATOM 1544 N N . ILE A 1 197 ? -42.410 -5.698 61.066 1.00 97.31 197 ILE A N 1
ATOM 1545 C CA . ILE A 1 197 ? -42.636 -4.473 61.847 1.00 97.31 197 ILE A CA 1
ATOM 1546 C C . ILE A 1 197 ? -44.132 -4.157 61.908 1.00 97.31 197 ILE A C 1
ATOM 1548 O O . ILE A 1 197 ? -44.638 -3.854 62.986 1.00 97.31 197 ILE A O 1
ATOM 1552 N N . VAL A 1 198 ? -44.853 -4.273 60.788 1.00 97.56 198 VAL A N 1
ATOM 1553 C CA . VAL A 1 198 ? -46.312 -4.074 60.762 1.00 97.56 198 VAL A CA 1
ATOM 1554 C C . VAL A 1 198 ? -47.025 -5.071 61.684 1.00 97.56 198 VAL A C 1
ATOM 1556 O O . VAL A 1 198 ? -47.852 -4.652 62.493 1.00 97.56 198 VAL A O 1
ATOM 1559 N N . ASP A 1 199 ? -46.674 -6.360 61.622 1.00 97.31 199 ASP A N 1
ATOM 1560 C CA . ASP A 1 199 ? -47.265 -7.400 62.483 1.00 97.31 199 ASP A CA 1
ATOM 1561 C C . ASP A 1 199 ? -47.000 -7.143 63.978 1.00 97.31 199 ASP A C 1
ATOM 1563 O O . ASP A 1 199 ? -47.924 -7.118 64.795 1.00 97.31 199 ASP A O 1
ATOM 1567 N N . LEU A 1 200 ? -45.746 -6.849 64.337 1.00 97.69 200 LEU A N 1
ATOM 1568 C CA . LEU A 1 200 ? -45.366 -6.499 65.707 1.00 97.69 200 LEU A CA 1
ATOM 1569 C C . LEU A 1 200 ? -46.083 -5.237 66.193 1.00 97.69 200 LEU A C 1
ATOM 1571 O O . LEU A 1 200 ? -46.518 -5.194 67.341 1.00 97.69 200 LEU A O 1
ATOM 1575 N N . THR A 1 201 ? -46.259 -4.237 65.328 1.00 97.88 201 THR A N 1
ATOM 1576 C CA . THR A 1 201 ? -46.985 -3.002 65.662 1.00 97.88 201 THR A CA 1
ATOM 1577 C C . THR A 1 201 ? -48.454 -3.293 65.975 1.00 97.88 201 THR A C 1
ATOM 1579 O O . THR A 1 201 ? -48.977 -2.810 66.979 1.00 97.88 201 THR A O 1
ATOM 1582 N N . ALA A 1 202 ? -49.113 -4.140 65.179 1.00 97.12 202 ALA A N 1
ATOM 1583 C CA . ALA A 1 202 ? -50.488 -4.569 65.443 1.00 97.12 202 ALA A CA 1
ATOM 1584 C C . ALA A 1 202 ? -50.608 -5.370 66.753 1.00 97.12 202 ALA A C 1
ATOM 1586 O O . ALA A 1 202 ? -51.566 -5.205 67.518 1.00 97.12 202 ALA A O 1
ATOM 1587 N N . ARG A 1 203 ? -49.615 -6.216 67.049 1.00 97.62 203 ARG A N 1
ATOM 1588 C CA . ARG A 1 203 ? -49.571 -6.995 68.290 1.00 97.62 203 ARG A CA 1
ATOM 1589 C C . ARG A 1 203 ? -49.345 -6.123 69.522 1.00 97.62 203 ARG A C 1
ATOM 1591 O O . ARG A 1 203 ? -50.004 -6.357 70.532 1.00 97.62 203 ARG A O 1
ATOM 1598 N N . ILE A 1 204 ? -48.475 -5.115 69.435 1.00 97.12 204 ILE A N 1
ATOM 1599 C CA . ILE A 1 204 ? -48.286 -4.113 70.494 1.00 97.12 204 ILE A CA 1
AT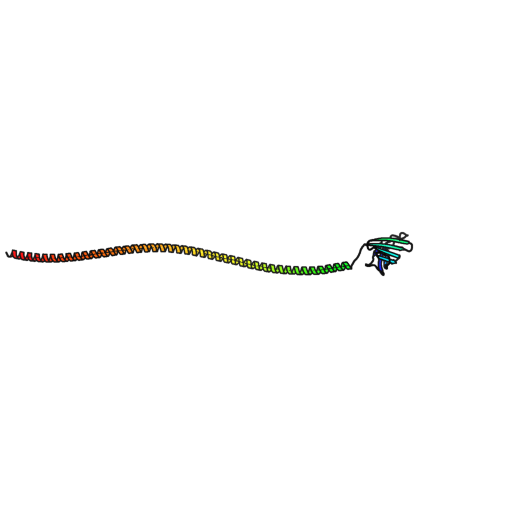OM 1600 C C . ILE A 1 204 ? -49.611 -3.401 70.776 1.00 97.12 204 ILE A C 1
ATOM 1602 O O . ILE A 1 204 ? -50.054 -3.422 71.918 1.00 97.12 204 ILE A O 1
ATOM 1606 N N . ALA A 1 205 ? -50.301 -2.893 69.751 1.00 96.88 205 ALA A N 1
ATOM 1607 C CA . ALA A 1 205 ? -51.592 -2.224 69.931 1.00 96.88 205 ALA A CA 1
ATOM 1608 C C . ALA A 1 205 ? -52.650 -3.134 70.591 1.00 96.88 205 ALA A C 1
ATOM 1610 O O . ALA A 1 205 ? -53.431 -2.694 71.435 1.00 96.88 205 ALA A O 1
ATOM 1611 N N . THR A 1 206 ? -52.657 -4.426 70.245 1.00 97.25 206 THR A N 1
ATOM 1612 C CA . THR A 1 206 ? -53.554 -5.415 70.867 1.00 97.25 206 THR A CA 1
ATOM 1613 C C . THR A 1 206 ? -53.227 -5.623 72.347 1.00 97.25 206 THR A C 1
ATOM 1615 O O . THR A 1 206 ? -54.131 -5.631 73.183 1.00 97.25 206 THR A O 1
ATOM 1618 N N . LEU A 1 207 ? -51.943 -5.776 72.682 1.00 97.06 207 LEU A N 1
ATOM 1619 C CA . LEU A 1 207 ? -51.483 -5.937 74.064 1.00 97.06 207 LEU A CA 1
ATOM 1620 C C . LEU A 1 207 ? -51.747 -4.679 74.902 1.00 97.06 207 LEU A C 1
ATOM 1622 O O . LEU A 1 207 ? -52.169 -4.790 76.049 1.00 97.06 207 LEU A O 1
ATOM 1626 N N . GLU A 1 208 ? -51.558 -3.489 74.332 1.00 96.94 208 GLU A N 1
ATOM 1627 C CA . GLU A 1 208 ? -51.883 -2.216 74.983 1.00 96.94 208 GLU A CA 1
ATOM 1628 C C . GLU A 1 208 ? -53.380 -2.112 75.305 1.00 96.94 208 GLU A C 1
ATOM 1630 O O . GLU A 1 208 ? -53.746 -1.722 76.416 1.00 96.94 208 GLU A O 1
ATOM 1635 N N . ALA A 1 209 ? -54.254 -2.529 74.382 1.00 96.44 209 ALA A N 1
ATOM 1636 C CA . ALA A 1 209 ? -55.695 -2.567 74.617 1.00 96.44 209 ALA A CA 1
ATOM 1637 C C . ALA A 1 209 ? -56.089 -3.578 75.711 1.00 96.44 209 ALA A C 1
ATOM 1639 O O . ALA A 1 209 ? -56.934 -3.273 76.553 1.00 96.44 209 ALA A O 1
ATOM 1640 N N . GLN A 1 210 ? -55.470 -4.764 75.732 1.00 96.62 210 GLN A N 1
ATOM 1641 C CA . GLN A 1 210 ? -55.689 -5.764 76.786 1.00 96.62 210 GLN A CA 1
ATOM 1642 C C . GLN A 1 210 ? -55.253 -5.244 78.158 1.00 96.62 210 GLN A C 1
ATOM 1644 O O . GLN A 1 210 ? -56.012 -5.344 79.120 1.00 96.62 210 GLN A O 1
ATOM 1649 N N . LEU A 1 211 ? -54.072 -4.625 78.235 1.00 96.38 211 LEU A N 1
ATOM 1650 C CA . LEU A 1 211 ? -53.554 -4.037 79.467 1.00 96.38 211 LEU A CA 1
ATOM 1651 C C . LEU A 1 211 ? -54.489 -2.950 80.018 1.00 96.38 211 LEU A C 1
ATOM 1653 O O . LEU A 1 211 ? -54.687 -2.852 81.226 1.00 96.38 211 LEU A O 1
ATOM 1657 N N . GLU A 1 212 ? -55.079 -2.131 79.146 1.00 96.69 212 GLU A N 1
ATOM 1658 C CA . GLU A 1 212 ? -56.057 -1.112 79.539 1.00 96.69 212 GLU A CA 1
ATOM 1659 C C . GLU A 1 212 ? -57.346 -1.730 80.111 1.00 96.69 212 GLU A C 1
ATOM 1661 O O . GLU A 1 212 ? -57.878 -1.239 81.108 1.00 96.69 212 GLU A O 1
ATOM 1666 N N . VAL A 1 213 ? -57.832 -2.833 79.532 1.00 96.94 213 VAL A N 1
ATOM 1667 C CA . VAL A 1 213 ? -58.983 -3.579 80.073 1.00 96.94 213 VAL A CA 1
ATOM 1668 C C . VAL A 1 213 ? -58.661 -4.165 81.448 1.00 96.94 213 VAL A C 1
ATOM 1670 O O . VAL A 1 213 ? -59.447 -3.991 82.379 1.00 96.94 213 VAL A O 1
ATOM 1673 N N . GLU A 1 214 ? -57.501 -4.804 81.605 1.00 95.56 214 GLU A N 1
ATOM 1674 C CA . GLU A 1 214 ? -57.074 -5.374 82.888 1.00 95.56 214 GLU A CA 1
ATOM 1675 C C . GLU A 1 214 ? -56.908 -4.307 83.974 1.00 95.56 214 GLU A C 1
ATOM 1677 O O . GLU A 1 214 ? -57.304 -4.529 85.118 1.00 95.56 214 GLU A O 1
ATOM 1682 N N . LYS A 1 215 ? -56.386 -3.122 83.631 1.00 96.62 215 LYS A N 1
ATOM 1683 C CA . LYS A 1 215 ? -56.312 -1.989 84.567 1.00 96.62 215 LYS A CA 1
ATOM 1684 C C . LYS A 1 215 ? -57.694 -1.568 85.057 1.00 96.62 215 LYS A C 1
ATOM 1686 O O . LYS A 1 215 ? -57.889 -1.430 86.263 1.00 96.62 215 LYS A O 1
ATOM 1691 N N . ARG A 1 216 ? -58.660 -1.410 84.145 1.00 95.88 216 ARG A N 1
ATOM 1692 C CA . ARG A 1 216 ? -60.045 -1.048 84.502 1.00 95.88 216 ARG A CA 1
ATOM 1693 C C . ARG A 1 216 ? -60.696 -2.095 85.392 1.00 95.88 216 ARG A C 1
ATOM 1695 O O . ARG A 1 216 ? -61.363 -1.741 86.361 1.00 95.88 216 ARG A O 1
ATOM 1702 N N . GLU A 1 217 ? -60.487 -3.369 85.083 1.00 95.50 217 GLU A N 1
ATOM 1703 C CA . GLU A 1 217 ? -61.000 -4.478 85.884 1.00 95.50 217 GLU A CA 1
ATOM 1704 C C . GLU A 1 217 ? -60.354 -4.518 87.276 1.00 95.50 217 GLU A C 1
ATOM 1706 O O . GLU A 1 217 ? -61.044 -4.667 88.285 1.00 95.50 217 GLU A O 1
ATOM 1711 N N . GLY A 1 218 ? -59.040 -4.299 87.353 1.00 95.31 218 GLY A N 1
ATOM 1712 C CA . GLY A 1 218 ? -58.318 -4.167 88.614 1.00 95.31 218 GLY A CA 1
ATOM 1713 C C . GLY A 1 218 ? -58.851 -3.017 89.468 1.00 95.31 218 GLY A C 1
ATOM 1714 O O . GLY A 1 218 ? -59.074 -3.193 90.665 1.00 95.31 218 GLY A O 1
ATOM 1715 N N . ASP A 1 219 ? -59.116 -1.858 88.866 1.00 96.00 219 ASP A N 1
ATOM 1716 C CA . ASP A 1 219 ? -59.695 -0.710 89.567 1.00 96.00 219 ASP A CA 1
ATOM 1717 C C . ASP A 1 219 ? -61.141 -0.962 90.018 1.00 96.00 219 ASP A C 1
ATOM 1719 O O . ASP A 1 219 ? -61.495 -0.594 91.143 1.00 96.00 219 ASP A O 1
ATOM 1723 N N . ARG A 1 220 ? -61.948 -1.667 89.211 1.00 96.31 220 ARG A N 1
ATOM 1724 C CA . ARG A 1 220 ? -63.295 -2.129 89.589 1.00 96.31 220 ARG A CA 1
ATOM 1725 C C . ARG A 1 220 ? -63.243 -3.031 90.821 1.00 96.31 220 ARG A C 1
ATOM 1727 O O . ARG A 1 220 ? -63.905 -2.737 91.816 1.00 96.31 220 ARG A O 1
ATOM 1734 N N . LEU A 1 221 ? -62.424 -4.083 90.785 1.00 95.44 221 LEU A N 1
ATOM 1735 C CA . LEU A 1 221 ? -62.259 -5.023 91.900 1.00 95.44 221 LEU A CA 1
ATOM 1736 C C . LEU A 1 221 ? -61.740 -4.325 93.163 1.00 95.44 221 LEU A C 1
ATOM 1738 O O . LEU A 1 221 ? -62.193 -4.619 94.269 1.00 95.44 221 LEU A O 1
ATOM 1742 N N . ARG A 1 222 ? -60.827 -3.358 93.019 1.00 95.50 222 ARG A N 1
ATOM 1743 C CA . ARG A 1 222 ? -60.327 -2.547 94.141 1.00 95.50 222 ARG A CA 1
ATOM 1744 C C . ARG A 1 222 ? -61.445 -1.717 94.779 1.00 95.50 222 ARG A C 1
ATOM 1746 O O . ARG A 1 222 ? -61.511 -1.620 96.004 1.00 95.50 222 ARG A O 1
ATOM 1753 N N . GLY A 1 223 ? -62.328 -1.142 93.960 1.00 95.38 223 GLY A N 1
ATOM 1754 C CA . GLY A 1 223 ? -63.526 -0.436 94.416 1.00 95.38 223 GLY A CA 1
ATOM 1755 C C . GLY A 1 223 ? -64.506 -1.353 95.154 1.00 95.38 223 GLY A C 1
ATOM 1756 O O . GLY A 1 223 ? -64.953 -1.015 96.250 1.00 95.38 223 GLY A O 1
ATOM 1757 N N . GLU A 1 224 ? -64.782 -2.535 94.599 1.00 94.94 224 GLU A N 1
ATOM 1758 C CA . GLU A 1 224 ? -65.654 -3.544 95.217 1.00 94.94 224 GLU A CA 1
ATOM 1759 C C . GLU A 1 224 ? -65.105 -4.051 96.552 1.00 94.94 224 GLU A C 1
ATOM 1761 O O . GLU A 1 224 ? -65.855 -4.140 97.526 1.00 94.94 224 GLU A O 1
ATOM 1766 N N . ASN A 1 225 ? -63.801 -4.326 96.632 1.00 93.81 225 ASN A N 1
ATOM 1767 C CA . ASN A 1 225 ? -63.153 -4.722 97.882 1.00 93.81 225 ASN A CA 1
ATOM 1768 C C . ASN A 1 225 ? -63.273 -3.626 98.939 1.00 93.81 225 ASN A C 1
ATOM 1770 O O . ASN A 1 225 ? -63.712 -3.911 100.045 1.00 93.81 225 ASN A O 1
ATOM 1774 N N . LYS A 1 226 ? -63.026 -2.359 98.583 1.00 95.44 226 LYS A N 1
ATOM 1775 C CA . LYS A 1 226 ? -63.201 -1.234 99.514 1.00 95.44 226 LYS A CA 1
ATOM 1776 C C . LYS A 1 226 ? -64.634 -1.140 100.051 1.00 95.44 226 LYS A C 1
ATOM 1778 O O . LYS A 1 226 ? -64.843 -0.835 101.223 1.00 95.44 226 LYS A O 1
ATOM 1783 N N . GLN A 1 227 ? -65.631 -1.395 99.206 1.00 94.38 227 GLN A N 1
ATOM 1784 C CA . GLN A 1 227 ? -67.037 -1.389 99.610 1.00 94.38 227 GLN A CA 1
ATOM 1785 C C . GLN A 1 227 ? -67.380 -2.577 100.523 1.00 94.38 227 GLN A C 1
ATOM 1787 O O . GLN A 1 227 ? -68.129 -2.421 101.493 1.00 94.38 227 GLN A O 1
ATOM 1792 N N . LYS A 1 228 ? -66.818 -3.759 100.242 1.00 93.62 228 LYS A N 1
ATOM 1793 C CA . LYS A 1 228 ? -66.928 -4.942 101.105 1.00 93.62 228 LYS A CA 1
ATOM 1794 C C . LYS A 1 228 ? -66.257 -4.709 102.457 1.00 93.62 228 LYS A C 1
ATOM 1796 O O . LYS A 1 228 ? -66.911 -4.967 103.459 1.00 93.62 228 LYS A O 1
ATOM 1801 N N . ASP A 1 229 ? -65.051 -4.149 102.498 1.00 94.31 229 ASP A N 1
ATOM 1802 C CA . ASP A 1 229 ? -64.333 -3.818 103.738 1.00 94.31 229 ASP A CA 1
ATOM 1803 C C . ASP A 1 229 ? -65.162 -2.871 104.615 1.00 94.31 229 ASP A C 1
ATOM 1805 O O . ASP A 1 229 ? -65.412 -3.154 105.783 1.00 94.31 229 ASP A O 1
ATOM 1809 N N . GLN A 1 230 ? -65.722 -1.807 104.029 1.00 94.25 230 GLN A N 1
ATOM 1810 C CA . GLN A 1 230 ? -66.644 -0.906 104.736 1.00 94.25 230 GLN A CA 1
ATOM 1811 C C . GLN A 1 230 ? -67.907 -1.615 105.247 1.00 94.25 230 GLN A C 1
ATOM 1813 O O . GLN A 1 230 ? -68.475 -1.233 106.270 1.00 94.25 230 GLN A O 1
ATOM 1818 N N . THR A 1 231 ? -68.397 -2.616 104.514 1.00 93.88 231 THR A N 1
ATOM 1819 C CA . THR A 1 231 ? -69.560 -3.412 104.928 1.00 93.88 231 THR A CA 1
ATOM 1820 C C . THR A 1 231 ? -69.197 -4.344 106.082 1.00 93.88 231 THR A C 1
ATOM 1822 O O . THR A 1 231 ? -69.973 -4.444 107.030 1.00 93.88 231 THR A O 1
ATOM 1825 N N . ILE A 1 232 ? -68.018 -4.971 106.037 1.00 92.75 232 ILE A N 1
ATOM 1826 C CA . ILE A 1 232 ? -67.469 -5.792 107.121 1.00 92.75 232 ILE A CA 1
ATOM 1827 C C . ILE A 1 232 ? -67.310 -4.939 108.380 1.00 92.75 232 ILE A C 1
ATOM 1829 O O . ILE A 1 232 ? -67.884 -5.300 109.399 1.00 92.75 232 ILE A O 1
ATOM 1833 N N . GLU A 1 233 ? -66.673 -3.766 108.302 1.00 93.12 233 GLU A N 1
ATOM 1834 C CA . GLU A 1 233 ? -66.527 -2.852 109.447 1.00 93.12 233 GLU A CA 1
ATOM 1835 C C . GLU A 1 233 ? -67.881 -2.469 110.071 1.00 93.12 233 GLU A C 1
ATOM 1837 O O . GLU A 1 233 ? -68.028 -2.412 111.294 1.00 93.12 233 GLU A O 1
ATOM 1842 N N . LYS A 1 234 ? -68.902 -2.198 109.244 1.00 93.12 234 LYS A N 1
ATOM 1843 C CA . LYS A 1 234 ? -70.261 -1.909 109.732 1.00 93.12 234 LYS A CA 1
ATOM 1844 C C . LYS A 1 234 ? -70.880 -3.114 110.434 1.00 93.12 234 LYS A C 1
ATOM 1846 O O . LYS A 1 234 ? -71.463 -2.949 111.501 1.00 93.12 234 LYS A O 1
ATOM 1851 N N . LEU A 1 235 ? -70.779 -4.301 109.840 1.00 91.75 235 LEU A N 1
ATOM 1852 C CA . LEU A 1 235 ? -71.300 -5.534 110.429 1.00 91.75 235 LEU A CA 1
ATOM 1853 C C . LEU A 1 235 ? -70.565 -5.896 111.723 1.00 91.75 235 LEU A C 1
ATOM 1855 O O . LEU A 1 235 ? -71.210 -6.333 112.669 1.00 91.75 235 LEU A O 1
ATOM 1859 N N . GLU A 1 236 ? -69.254 -5.671 111.800 1.00 92.50 236 GLU A N 1
ATOM 1860 C CA . GLU A 1 236 ? -68.459 -5.845 113.019 1.00 92.50 236 GLU A CA 1
ATOM 1861 C C . GLU A 1 236 ? -68.905 -4.890 114.125 1.00 92.50 236 GLU A C 1
ATOM 1863 O O . GLU A 1 236 ? -69.093 -5.332 115.256 1.00 92.50 236 GLU A O 1
ATOM 1868 N N . LYS A 1 237 ? -69.158 -3.611 113.808 1.00 91.88 237 LYS A N 1
ATOM 1869 C CA . LYS A 1 237 ? -69.751 -2.667 114.770 1.00 91.88 237 LYS A CA 1
ATOM 1870 C C . LYS A 1 237 ? -71.106 -3.151 115.275 1.00 91.88 237 LYS A C 1
ATOM 1872 O O . LYS A 1 237 ? -71.284 -3.273 116.478 1.00 91.88 237 LYS A O 1
ATOM 1877 N N . VAL A 1 238 ? -72.021 -3.501 114.368 1.00 92.25 238 VAL A N 1
ATOM 1878 C CA . VAL A 1 238 ? -73.355 -4.011 114.732 1.00 92.25 238 VAL A CA 1
ATOM 1879 C C . VAL A 1 238 ? -73.255 -5.278 115.585 1.00 92.25 238 VAL A C 1
ATOM 1881 O O . VAL A 1 238 ? -73.972 -5.412 116.572 1.00 92.25 238 VAL A O 1
ATOM 1884 N N . LYS A 1 239 ? -72.358 -6.205 115.233 1.00 91.25 239 LYS A N 1
ATOM 1885 C CA . LYS A 1 239 ? -72.095 -7.415 116.017 1.00 91.25 239 LYS A CA 1
ATOM 1886 C C . LYS A 1 239 ? -71.608 -7.066 117.425 1.00 91.25 239 LYS A C 1
ATOM 1888 O O . LYS A 1 239 ? -72.128 -7.631 118.381 1.00 91.25 239 LYS A O 1
ATOM 1893 N N . ASN A 1 240 ? -70.635 -6.163 117.552 1.00 89.75 240 ASN A N 1
ATOM 1894 C CA . ASN A 1 240 ? -70.099 -5.743 118.847 1.00 89.75 240 ASN A CA 1
ATOM 1895 C C . ASN A 1 240 ? -71.174 -5.054 119.701 1.00 89.75 240 ASN A C 1
ATOM 1897 O O . ASN A 1 240 ? -71.303 -5.372 120.879 1.00 89.75 240 ASN A O 1
ATOM 1901 N N . ASP A 1 241 ? -71.992 -4.184 119.102 1.00 88.62 241 ASP A N 1
ATOM 1902 C CA . ASP A 1 241 ? -73.109 -3.518 119.782 1.00 88.62 241 ASP A CA 1
ATOM 1903 C C . ASP A 1 241 ? -74.139 -4.538 120.301 1.00 88.62 241 ASP A C 1
ATOM 1905 O O . ASP A 1 241 ? -74.554 -4.473 121.459 1.00 88.62 241 ASP A O 1
ATOM 1909 N N . LEU A 1 242 ? -74.521 -5.520 119.473 1.00 87.19 242 LEU A N 1
ATOM 1910 C CA . LEU A 1 242 ? -75.419 -6.613 119.871 1.00 87.19 242 LEU A CA 1
ATOM 1911 C C . LEU A 1 242 ? -74.812 -7.492 120.972 1.00 87.19 242 LEU A C 1
ATOM 1913 O O . LEU A 1 242 ? -75.530 -7.943 121.862 1.00 87.19 242 LEU A O 1
ATOM 1917 N N . GLN A 1 243 ? -73.501 -7.729 120.932 1.00 85.38 243 GLN A N 1
ATOM 1918 C CA . GLN A 1 243 ? -72.799 -8.491 121.961 1.00 85.38 243 GLN A CA 1
ATOM 1919 C C . GLN A 1 243 ? -72.795 -7.744 123.306 1.00 85.38 243 GLN A C 1
ATOM 1921 O O . GLN A 1 243 ? -73.113 -8.351 124.325 1.00 85.38 243 GLN A O 1
ATOM 1926 N N . CYS A 1 244 ? -72.574 -6.423 123.313 1.00 78.62 244 CYS A N 1
ATOM 1927 C CA . CYS A 1 244 ? -72.739 -5.600 124.516 1.00 78.62 244 CYS A CA 1
ATOM 1928 C C . CYS A 1 244 ? -74.182 -5.600 125.049 1.00 78.62 244 CYS A C 1
ATOM 1930 O O . CYS A 1 244 ? -74.374 -5.599 126.262 1.00 78.62 244 CYS A O 1
ATOM 1932 N N . GLN A 1 245 ? -75.195 -5.612 124.175 1.00 80.50 245 GLN A N 1
ATOM 1933 C CA . GLN A 1 245 ? -76.601 -5.716 124.595 1.00 80.50 245 GLN A CA 1
ATOM 1934 C C . GLN A 1 245 ? -76.919 -7.070 125.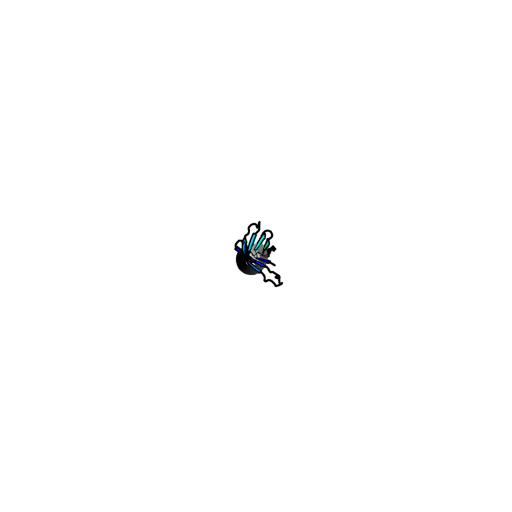246 1.00 80.50 245 GLN A C 1
ATOM 1936 O O . GLN A 1 245 ? -77.673 -7.115 126.213 1.00 80.50 245 GLN A O 1
ATOM 1941 N N . LEU A 1 246 ? -76.336 -8.160 124.741 1.00 76.38 246 LEU A N 1
ATOM 1942 C CA . LEU A 1 246 ? -76.472 -9.503 125.315 1.00 76.38 246 LEU A CA 1
ATOM 1943 C C . LEU A 1 246 ? -75.766 -9.652 126.670 1.00 76.38 246 LEU A C 1
ATOM 1945 O O . LEU A 1 246 ? -76.258 -10.379 127.520 1.00 76.38 246 LEU A O 1
ATOM 1949 N N . GLU A 1 247 ? -74.640 -8.970 126.888 1.00 75.62 247 GLU A N 1
ATOM 1950 C CA . GLU A 1 247 ? -73.894 -8.999 128.159 1.00 75.62 247 GLU A CA 1
ATOM 1951 C C . GLU A 1 247 ? -74.535 -8.138 129.273 1.00 75.62 247 GLU A C 1
ATOM 1953 O O . GLU A 1 247 ? -74.144 -8.246 130.435 1.00 75.62 247 GLU A O 1
ATOM 1958 N N . GLN A 1 248 ? -75.516 -7.288 128.940 1.00 67.75 248 GLN A N 1
ATOM 1959 C CA . GLN A 1 248 ? -76.262 -6.433 129.880 1.00 67.75 248 GLN A CA 1
ATOM 1960 C C . GLN A 1 248 ? -77.665 -6.969 130.234 1.00 67.75 248 GLN A C 1
ATOM 1962 O O . GLN A 1 248 ? -78.368 -6.331 131.024 1.00 67.75 248 GLN A O 1
ATOM 1967 N N . ALA A 1 249 ? -78.071 -8.103 129.654 1.00 51.53 249 ALA A N 1
ATOM 1968 C CA . ALA A 1 249 ? -79.340 -8.797 129.892 1.00 51.53 249 ALA A CA 1
ATOM 1969 C C . ALA A 1 249 ? -79.154 -10.004 130.825 1.00 51.53 249 ALA A C 1
ATOM 1971 O O . ALA A 1 249 ? -80.086 -10.268 131.620 1.00 51.53 249 ALA A O 1
#

pLDDT: mean 90.6, std 9.29, range [51.53, 98.44]

Radius of gyration: 83.91 Å; chains: 1; bounding box: 149×31×228 Å

Sequence (249 aa):
MSIFIVPEGFGDGKPVLSLWQWTHDDTGTEKSPSFRAESQKMLSGAGKGVNFSYHSYYDITCTWDEETEKLAVHMKGPQANQDLGEYTLSALIDRHSLRKEIKKLIDDLTVEKAKTGDLTKRLADAQAAHAVDLKKRDEDLTKSKNHDLEDHKAMEKLVSQLDYERASKAEVQKKLDQATTDLTAAEARLKAEAAKIVDLTARIATLEAQLEVEKREGDRLRGENKQKDQTIEKLEKVKNDLQCQLEQA